Protein AF-A0A6I0EZI5-F1 (afdb_monomer)

Secondary structure (DSSP, 8-state):
--BPPEEEEEEEPPTT--HHHHHHHTT--HHHHHHHTT-STTTS-TT---TT-EEEEEES--SSEEEEEE--TT--HHHHHHHTT--HHHHHHH-TT-S-TT---TT-EEEESEEEEEPPTT--HHHHHHHHT--HHHHHHHHTT-TT--SS---TTPEEEEES---------HHHHHHTTS--STT-EEEEEEGGG-EEEEEEEEEEEETTEEEEEEEEEE--TTTT-STT---EEEEEEEEETTEEEEEE--SSSSS-SBSEEEEEESS-STT-EEEEEEEBTTS-EEEEEEEEEEEEEETTEEEEEEEEEETTSS-EEEEEEETTTEEEEEEEEEEETTEEEEEEEEE-GGGTT-

Sequence (358 aa):
MPIAQGTYFLYTVLPGDTLYSIGLRFGSSVGPLEQLNAIYPPFTDPGLIFPGQLLIVPYGYNPASQTFLFVRPGDSLYRIANQFSTSVENLVSLNPQIDNPALIYPNELVKLPAQIYIVSPSDSLFNIGRQLGVSIDALIRANRGRPGFSADVLYPGYGLIIPRFEPVIEPQSPLDQLADLLPNQVGFTWYYSGFAEYGHVMTLQAIEREENQYIYRVTGEVDDPSGGEVVGRDFSLSLQYVINGESLLQIKREEAMLDSPFDRLELIRLPLQQGNRWRQEVTDRLGQTFILDSIIEDVREDRGARVYTVRYNQIGSDYYELREIKEGIGVLSFEKLLTLGDQQFPVGYFLYEDMSGL

Radius of gyration: 29.97 Å; Cα contacts (8 Å, |Δi|>4): 775; chains: 1; bounding box: 66×40×87 Å

pLDDT: mean 90.09, std 9.49, range [40.56, 98.81]

Organism: NCBI:txid553427

Nearest PDB structures (foldseek):
  9hac-assembly2_C  TM=4.090E-01  e=1.305E-01  synthetic construct
  7y4p-assembly1_A  TM=2.853E-01  e=5.697E-01  Homo sapiens
  2x9k-assembly1_A  TM=2.045E-01  e=8.265E+00  Escherichia coli K-12
  6bpn-assembly1_A  TM=1.266E-01  e=1.607E+00  Escherichia coli K-12

Solvent-accessible surface area (backbone atoms only — not comparable to full-atom values): 19483 Å² total; per-residue (Å²): 120,56,60,50,65,11,36,34,38,40,40,61,38,50,89,89,66,45,52,62,60,51,16,61,73,56,66,32,54,50,66,67,33,29,43,30,30,37,31,32,78,96,64,34,58,70,68,64,81,55,64,68,30,44,37,56,42,55,32,67,91,32,94,58,62,42,28,32,34,51,38,47,88,89,60,46,50,64,59,51,16,60,35,42,39,40,48,51,67,59,42,43,71,64,29,79,87,54,86,46,79,90,66,80,53,67,71,38,77,44,48,47,60,32,42,43,32,41,36,49,92,88,50,44,50,64,61,51,18,66,74,70,73,38,58,55,66,45,41,48,48,43,41,61,61,31,58,66,65,50,84,91,53,67,54,62,54,27,48,40,49,38,55,48,53,64,65,76,76,58,74,62,51,57,49,52,58,55,47,46,31,33,60,92,50,73,66,46,42,50,34,35,42,38,56,94,79,38,34,37,40,38,33,33,72,42,79,46,79,55,100,70,35,41,40,35,40,33,41,35,39,41,61,66,87,61,78,73,72,66,80,89,71,74,38,62,37,44,39,33,41,40,29,47,62,52,35,37,29,42,38,48,77,55,86,64,68,90,64,75,72,40,46,53,43,80,69,50,49,68,65,93,45,64,71,38,70,52,76,47,81,36,45,37,89,87,70,51,75,48,45,31,53,30,33,28,74,40,68,46,79,56,98,92,30,50,35,38,34,32,38,34,34,37,71,96,55,92,46,39,37,39,34,34,36,26,47,50,63,22,75,42,32,41,36,33,59,43,77,60,89,97,46,73,49,80,44,37,36,34,54,40,50,80,78,38,79,102

Mean predicted aligned error: 13.98 Å

Structure (mmCIF, N/CA/C/O backbone):
data_AF-A0A6I0EZI5-F1
#
_entry.id   AF-A0A6I0EZI5-F1
#
loop_
_atom_site.group_PDB
_atom_site.id
_atom_site.type_symbol
_atom_site.label_atom_id
_atom_site.label_alt_id
_atom_site.label_comp_id
_atom_site.label_asym_id
_atom_site.label_entity_id
_atom_site.label_seq_id
_atom_site.pdbx_PDB_ins_code
_atom_site.Cartn_x
_atom_site.Cartn_y
_atom_site.Cartn_z
_atom_site.occupancy
_atom_site.B_iso_or_equiv
_atom_site.auth_seq_id
_atom_site.auth_comp_id
_atom_site.auth_asym_id
_atom_site.auth_atom_id
_atom_site.pdbx_PDB_model_num
ATOM 1 N N . MET A 1 1 ? -8.350 19.108 26.779 1.00 52.94 1 MET A N 1
ATOM 2 C CA . MET A 1 1 ? -8.327 18.463 25.446 1.00 52.94 1 MET A CA 1
ATOM 3 C C . MET A 1 1 ? -9.482 17.474 25.397 1.00 52.94 1 MET A C 1
ATOM 5 O O . MET A 1 1 ? -9.777 16.924 26.449 1.00 52.94 1 MET A O 1
ATOM 9 N N . PRO A 1 2 ? -10.125 17.247 24.242 1.00 81.81 2 PRO A N 1
ATOM 10 C CA . PRO A 1 2 ? -11.237 16.293 24.111 1.00 81.81 2 PRO A CA 1
ATOM 11 C C . PRO A 1 2 ? -10.820 14.827 24.323 1.00 81.81 2 PRO A C 1
ATOM 13 O O . PRO A 1 2 ? -11.667 13.959 24.469 1.00 81.81 2 PRO A O 1
ATOM 16 N N . ILE A 1 3 ? -9.519 14.533 24.389 1.00 86.62 3 ILE A N 1
ATOM 17 C CA . ILE A 1 3 ? -9.018 13.224 24.813 1.00 86.62 3 ILE A CA 1
ATOM 18 C C . ILE A 1 3 ? -9.285 13.014 26.303 1.00 86.62 3 ILE A C 1
ATOM 20 O O . ILE A 1 3 ? -8.792 13.767 27.148 1.00 86.62 3 ILE A O 1
ATOM 24 N N . ALA A 1 4 ? -10.018 11.952 26.610 1.00 86.88 4 ALA A N 1
ATOM 25 C CA . ALA A 1 4 ? -10.359 11.570 27.962 1.00 86.88 4 ALA A CA 1
ATOM 26 C C . ALA A 1 4 ? -9.168 10.882 28.654 1.00 86.88 4 ALA A C 1
ATOM 28 O O . ALA A 1 4 ? -8.562 9.933 28.141 1.00 86.88 4 ALA A O 1
ATOM 29 N N . GLN A 1 5 ? -8.823 11.374 29.842 1.00 88.88 5 GLN A N 1
ATOM 30 C CA . GLN A 1 5 ? -7.854 10.735 30.733 1.00 88.88 5 GLN A CA 1
ATOM 31 C C . GLN A 1 5 ? -8.552 9.630 31.527 1.00 88.88 5 GLN A C 1
ATOM 33 O O . GLN A 1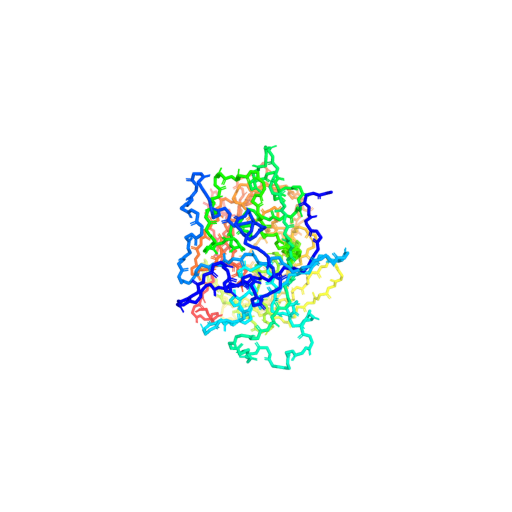 5 ? -9.750 9.728 31.789 1.00 88.88 5 GLN A O 1
ATOM 38 N N . GLY A 1 6 ? -7.834 8.567 31.876 1.00 90.44 6 GLY A N 1
ATOM 39 C CA . GLY A 1 6 ? -8.409 7.412 32.558 1.00 90.44 6 GLY A CA 1
ATOM 40 C C . GLY A 1 6 ? -8.034 6.084 31.917 1.00 90.44 6 GLY A C 1
ATOM 41 O O . GLY A 1 6 ? -7.452 6.023 30.831 1.00 90.44 6 GLY A O 1
ATOM 42 N N . THR A 1 7 ? -8.402 5.011 32.606 1.00 92.88 7 THR A N 1
ATOM 43 C CA . THR A 1 7 ? -8.345 3.663 32.052 1.00 92.88 7 THR A CA 1
ATOM 44 C C . THR A 1 7 ? -9.703 3.327 31.446 1.00 92.88 7 THR A C 1
ATOM 46 O O . THR A 1 7 ? -10.735 3.525 32.080 1.00 92.88 7 THR A O 1
ATOM 49 N N . TYR A 1 8 ? -9.709 2.805 30.227 1.00 95.31 8 TYR A N 1
ATOM 50 C CA . TYR A 1 8 ? -10.914 2.429 29.501 1.00 95.31 8 TYR A CA 1
ATOM 51 C C . TYR A 1 8 ? -10.830 0.963 29.097 1.00 95.31 8 TYR A C 1
ATOM 53 O O . TYR A 1 8 ? -9.826 0.516 28.541 1.00 95.31 8 TYR A O 1
ATOM 61 N N . PHE A 1 9 ? -11.898 0.220 29.354 1.00 96.00 9 PHE A N 1
ATOM 62 C CA . PHE A 1 9 ? -12.042 -1.157 28.910 1.00 96.00 9 PHE A CA 1
ATOM 63 C C . PHE A 1 9 ? -13.017 -1.217 27.742 1.00 96.00 9 PHE A C 1
ATOM 65 O O . PHE A 1 9 ? -14.140 -0.734 27.834 1.00 96.00 9 PHE A O 1
ATOM 72 N N . LEU A 1 10 ? -12.594 -1.827 26.644 1.00 96.81 10 LEU A N 1
ATOM 73 C CA . LEU A 1 10 ? -13.452 -2.206 25.541 1.00 96.81 10 LEU A CA 1
ATOM 74 C C . LEU A 1 10 ? -13.995 -3.600 25.845 1.00 96.81 10 LEU A C 1
ATOM 76 O O . LEU A 1 10 ? -13.262 -4.592 25.829 1.00 96.81 10 LEU A O 1
ATOM 80 N N . TYR A 1 11 ? -15.278 -3.658 26.183 1.00 95.88 11 TYR A N 1
ATOM 81 C CA . TYR A 1 11 ? -15.952 -4.870 26.628 1.00 95.88 11 TYR A CA 1
ATOM 82 C C . TYR A 1 11 ? -17.070 -5.231 25.659 1.00 95.88 11 TYR A C 1
ATOM 84 O O . TYR A 1 11 ? -17.881 -4.380 25.301 1.00 95.88 11 TYR A O 1
ATOM 92 N N . THR A 1 12 ? -17.121 -6.490 25.229 1.00 95.06 12 THR A N 1
ATOM 93 C CA . THR A 1 12 ? -18.251 -6.979 24.436 1.00 95.06 12 THR A CA 1
ATOM 94 C C . THR A 1 12 ? -19.305 -7.586 25.342 1.00 95.06 12 THR A C 1
ATOM 96 O O . THR A 1 12 ? -19.005 -8.495 26.111 1.00 95.06 12 THR A O 1
ATOM 99 N N . VAL A 1 13 ? -20.534 -7.092 25.214 1.00 95.94 13 VAL A N 1
ATOM 100 C CA . VAL A 1 13 ? -21.691 -7.514 26.008 1.00 95.94 13 VAL A CA 1
ATOM 101 C C . VAL A 1 13 ? -21.941 -9.012 25.836 1.00 95.94 13 VAL A C 1
ATOM 103 O O . VAL A 1 13 ? -22.035 -9.512 24.711 1.00 95.94 13 VAL A O 1
ATOM 106 N N . LEU A 1 14 ? -22.076 -9.721 26.953 1.00 94.75 14 LEU A N 1
ATOM 107 C CA . LEU A 1 14 ? -22.406 -11.141 27.014 1.00 94.75 14 LEU A CA 1
ATOM 108 C C . LEU A 1 14 ? -23.904 -11.352 27.302 1.00 94.75 14 LEU A C 1
ATOM 110 O O . LEU A 1 14 ? -24.580 -10.457 27.816 1.00 94.75 14 LEU A O 1
ATOM 114 N N . PRO A 1 15 ? -24.458 -12.541 27.000 1.00 96.00 15 PRO A N 1
ATOM 115 C CA . PRO A 1 15 ? -25.817 -12.886 27.405 1.00 96.00 15 PRO A CA 1
ATOM 116 C C . PRO A 1 15 ? -26.018 -12.748 28.920 1.00 96.00 15 PRO A C 1
ATOM 118 O O . PRO A 1 15 ? -25.273 -13.329 29.706 1.00 96.00 15 PRO A O 1
ATOM 121 N N . GLY A 1 16 ? -27.049 -11.997 29.318 1.00 95.06 16 GLY A N 1
ATOM 122 C CA . GLY A 1 16 ? -27.383 -11.743 30.724 1.00 95.06 16 GLY A CA 1
ATOM 123 C C . GLY A 1 16 ? -26.690 -10.527 31.344 1.00 95.06 16 GLY A C 1
ATOM 124 O O . GLY A 1 16 ? -26.988 -10.193 32.491 1.00 95.06 16 GLY A O 1
ATOM 125 N N . ASP A 1 17 ? -25.810 -9.842 30.610 1.00 97.25 17 ASP A N 1
ATOM 126 C CA . ASP A 1 17 ? -25.234 -8.587 31.080 1.00 97.25 17 ASP A CA 1
ATOM 127 C C . ASP A 1 17 ? -26.283 -7.472 31.187 1.00 97.25 17 ASP A C 1
ATOM 129 O O . ASP A 1 17 ? -27.232 -7.375 30.410 1.00 97.25 17 ASP A O 1
ATOM 133 N N . THR A 1 18 ? -26.052 -6.579 32.146 1.00 96.69 18 THR A N 1
ATOM 134 C CA . THR A 1 18 ? -26.754 -5.305 32.313 1.00 96.69 18 THR A CA 1
ATOM 135 C C . THR A 1 18 ? -25.715 -4.205 32.500 1.00 96.69 18 THR A C 1
ATOM 137 O O . THR A 1 18 ? -24.589 -4.479 32.924 1.00 96.69 18 THR A O 1
ATOM 140 N N . LEU A 1 19 ? -26.076 -2.940 32.270 1.00 95.69 19 LEU A N 1
ATOM 141 C CA . LEU A 1 19 ? -25.149 -1.838 32.558 1.00 95.69 19 LEU A CA 1
ATOM 142 C C . LEU A 1 19 ? -24.704 -1.811 34.022 1.00 95.69 19 LEU A C 1
ATOM 144 O O . LEU A 1 19 ? -23.556 -1.483 34.311 1.00 95.69 19 LEU A O 1
ATOM 148 N N . TYR A 1 20 ? -25.594 -2.197 34.940 1.00 95.75 20 TYR A N 1
ATOM 149 C CA . TYR A 1 20 ? -25.279 -2.287 36.361 1.00 95.75 20 TYR A CA 1
ATOM 150 C C . TYR A 1 20 ? -24.255 -3.390 36.654 1.00 95.75 20 TYR A C 1
ATOM 152 O O . TYR A 1 20 ? -23.261 -3.126 37.328 1.00 95.75 20 TYR A O 1
ATOM 160 N N . SER A 1 21 ? -24.454 -4.607 36.131 1.00 96.56 21 SER A N 1
ATOM 161 C CA . SER A 1 21 ? -23.523 -5.721 36.361 1.00 96.56 21 SER A CA 1
ATOM 162 C C . SER A 1 21 ? -22.159 -5.472 35.717 1.00 96.56 21 SER A C 1
ATOM 164 O O . SER A 1 21 ? -21.136 -5.758 36.337 1.00 96.56 21 SER A O 1
ATOM 166 N N . ILE A 1 22 ? -22.131 -4.878 34.519 1.00 95.56 22 ILE A N 1
ATOM 167 C CA . ILE A 1 22 ? -20.899 -4.449 33.846 1.00 95.56 22 ILE A CA 1
ATOM 168 C C . ILE A 1 22 ? -20.206 -3.364 34.676 1.00 95.56 22 ILE A C 1
ATOM 170 O O . ILE A 1 22 ? -19.030 -3.499 35.008 1.00 95.56 22 ILE A O 1
ATOM 174 N N . GLY A 1 23 ? -20.932 -2.312 35.062 1.00 94.19 23 GLY A N 1
ATOM 175 C CA . GLY A 1 23 ? -20.389 -1.220 35.865 1.00 94.19 23 GLY A CA 1
ATOM 176 C C . GLY A 1 23 ? -19.768 -1.728 37.164 1.00 94.19 23 GLY A C 1
ATOM 177 O O . GLY A 1 23 ? -18.600 -1.460 37.432 1.00 94.19 23 GLY A O 1
ATOM 178 N N . LEU A 1 24 ? -20.497 -2.559 37.911 1.00 93.44 24 LEU A N 1
ATOM 179 C CA . LEU A 1 24 ? -20.009 -3.172 39.144 1.00 93.44 24 LEU A CA 1
ATOM 180 C C . LEU A 1 24 ? -18.745 -4.012 38.916 1.00 93.44 24 LEU A C 1
ATOM 182 O O . LEU A 1 24 ? -17.779 -3.875 39.665 1.00 93.44 24 LEU A O 1
ATOM 186 N N . ARG A 1 25 ? -18.729 -4.847 37.868 1.00 91.62 25 ARG A N 1
ATOM 187 C CA . ARG A 1 25 ? -17.590 -5.712 37.521 1.00 91.62 25 ARG A CA 1
ATOM 188 C C . ARG A 1 25 ? -16.315 -4.916 37.254 1.00 91.62 25 ARG A C 1
ATOM 190 O O . ARG A 1 25 ? -15.235 -5.358 37.635 1.00 91.62 25 ARG A O 1
ATOM 197 N N . PHE A 1 26 ? -16.441 -3.768 36.598 1.00 90.00 26 PHE A N 1
ATOM 198 C CA . PHE A 1 26 ? -15.306 -2.943 36.191 1.00 90.00 26 PHE A CA 1
ATOM 199 C C . PHE A 1 26 ? -15.039 -1.763 37.123 1.00 90.00 26 PHE A C 1
ATOM 201 O O . PHE A 1 26 ? -14.209 -0.933 36.781 1.00 90.00 26 PHE A O 1
ATOM 208 N N . GLY A 1 27 ? -15.724 -1.646 38.267 1.00 89.25 27 GLY A N 1
ATOM 209 C CA . GLY A 1 27 ? -15.573 -0.493 39.165 1.00 89.25 27 GLY A CA 1
ATOM 210 C C . GLY A 1 27 ? -16.004 0.838 38.531 1.00 89.25 27 GLY A C 1
ATOM 211 O O . GLY A 1 27 ? -15.449 1.889 38.848 1.00 89.25 27 GLY A O 1
ATOM 212 N N . SER A 1 28 ? -16.961 0.782 37.607 1.00 92.19 28 SER A N 1
ATOM 213 C CA . SER A 1 28 ? -17.563 1.917 36.909 1.00 92.19 28 SER A CA 1
ATOM 214 C C . SER A 1 28 ? -18.973 2.211 37.432 1.00 92.19 28 SER A C 1
ATOM 216 O O . SER A 1 28 ? -19.516 1.487 38.267 1.00 92.19 28 SER A O 1
ATOM 218 N N . SER A 1 29 ? -19.598 3.269 36.922 1.00 91.25 29 SER A N 1
ATOM 219 C CA . SER A 1 29 ? -20.998 3.600 37.195 1.00 91.25 29 SER A CA 1
ATOM 220 C C . SER A 1 29 ? -21.806 3.683 35.901 1.00 91.25 29 SER A C 1
ATOM 222 O O . SER A 1 29 ? -21.259 3.881 34.817 1.00 91.25 29 SER A O 1
ATOM 224 N N . VAL A 1 30 ? -23.126 3.506 36.016 1.00 93.56 30 VAL A N 1
ATOM 225 C CA . VAL A 1 30 ? -24.031 3.430 34.857 1.00 93.56 30 VAL A CA 1
ATOM 226 C C . VAL A 1 30 ? -24.006 4.722 34.035 1.00 93.56 30 VAL A C 1
ATOM 228 O O . VAL A 1 30 ? -23.873 4.648 32.823 1.00 93.56 30 VAL A O 1
ATOM 231 N N . GLY A 1 31 ? -24.031 5.897 34.673 1.00 92.44 31 GLY A N 1
ATOM 232 C CA . GLY A 1 31 ? -24.117 7.186 33.968 1.00 92.44 31 GLY A CA 1
ATOM 233 C C . GLY A 1 31 ? -22.985 7.446 32.957 1.00 92.44 31 GLY A C 1
ATOM 234 O O . GLY A 1 31 ? -23.267 7.675 31.784 1.00 92.44 31 GLY A O 1
ATOM 235 N N . PRO A 1 32 ? -21.697 7.387 33.351 1.00 90.44 32 PRO A N 1
ATOM 236 C CA . PRO A 1 32 ? -20.578 7.512 32.415 1.00 90.44 32 PRO A CA 1
ATOM 237 C C . PRO A 1 32 ? -20.584 6.449 31.313 1.00 90.44 32 PRO A C 1
ATOM 239 O O . PRO A 1 32 ? -20.207 6.737 30.178 1.00 90.44 32 PRO A O 1
ATOM 242 N N . LEU A 1 33 ? -21.017 5.229 31.634 1.00 93.56 33 LEU A N 1
ATOM 243 C CA . LEU A 1 33 ? -21.102 4.134 30.676 1.00 93.56 33 LEU A CA 1
ATOM 244 C C . LEU A 1 33 ? -22.205 4.395 29.635 1.00 93.56 33 LEU A C 1
ATOM 246 O O . LEU A 1 33 ? -21.947 4.254 28.441 1.00 93.56 33 LEU A O 1
ATOM 250 N N . GLU A 1 34 ? -23.386 4.854 30.053 1.00 94.00 34 GLU A N 1
ATOM 251 C CA . GLU A 1 34 ? -24.461 5.285 29.148 1.00 94.00 34 GLU A CA 1
ATOM 252 C C . GLU A 1 34 ? -24.009 6.443 28.258 1.00 94.00 34 GLU A C 1
ATOM 254 O O . GLU A 1 34 ? -24.172 6.383 27.039 1.00 94.00 34 GLU A O 1
ATOM 259 N N . GLN A 1 35 ? -23.380 7.463 28.848 1.00 92.12 35 GLN A N 1
ATOM 260 C CA . GLN A 1 35 ? -22.941 8.658 28.133 1.00 92.12 35 GLN A CA 1
ATOM 261 C C . GLN A 1 35 ? -21.910 8.339 27.040 1.00 92.12 35 GLN A C 1
ATOM 263 O O . GLN A 1 35 ? -22.075 8.761 25.895 1.00 92.12 35 GLN A O 1
ATOM 268 N N . LEU A 1 36 ? -20.861 7.573 27.366 1.00 94.44 36 LEU A N 1
ATOM 269 C CA . LEU A 1 36 ? -19.781 7.257 26.420 1.00 94.44 36 LEU A CA 1
ATOM 270 C C . LEU A 1 36 ? -20.220 6.336 25.277 1.00 94.44 36 LEU A C 1
ATOM 272 O O . LEU A 1 36 ? -19.537 6.276 24.253 1.00 94.44 36 LEU A O 1
ATOM 276 N N . ASN A 1 37 ? -21.332 5.622 25.449 1.00 95.44 37 ASN A N 1
ATOM 277 C CA . ASN A 1 37 ? -21.843 4.647 24.488 1.00 95.44 37 ASN A CA 1
ATOM 278 C C . ASN A 1 37 ? -23.206 5.032 23.900 1.00 95.44 37 ASN A C 1
ATOM 280 O O . ASN A 1 37 ? -23.817 4.206 23.233 1.00 95.44 37 ASN A O 1
ATOM 284 N N . ALA A 1 38 ? -23.681 6.262 24.134 1.00 93.56 38 ALA A N 1
ATOM 285 C CA . ALA A 1 38 ? -24.973 6.744 23.644 1.00 93.56 38 ALA A CA 1
ATOM 286 C C . ALA A 1 38 ? -26.155 5.809 23.985 1.00 93.56 38 ALA A C 1
ATOM 288 O O . ALA A 1 38 ? -27.050 5.613 23.167 1.00 93.56 38 ALA A O 1
ATOM 289 N N . ILE A 1 39 ? -26.170 5.230 25.192 1.00 94.25 39 ILE A N 1
ATOM 290 C CA . ILE A 1 39 ? -27.228 4.300 25.632 1.00 94.25 39 ILE A CA 1
ATOM 291 C C . ILE A 1 39 ? -28.354 5.078 26.323 1.00 94.25 39 ILE A C 1
ATOM 293 O O . ILE A 1 39 ? -28.624 4.913 27.512 1.00 94.25 39 ILE A O 1
ATOM 297 N N . TYR A 1 40 ? -28.938 6.024 25.594 1.00 90.31 40 TYR A N 1
ATOM 298 C CA . TYR A 1 40 ? -30.007 6.897 26.071 1.00 90.31 40 TYR A CA 1
ATOM 299 C C . TYR A 1 40 ? -30.767 7.531 24.889 1.00 90.31 40 TYR A C 1
ATOM 301 O O . TYR A 1 40 ? -30.245 7.580 23.768 1.00 90.31 40 TYR A O 1
ATOM 309 N N . PRO A 1 41 ? -31.989 8.057 25.107 1.00 87.69 41 PRO A N 1
ATOM 310 C CA . PRO A 1 41 ? -32.756 8.715 24.057 1.00 87.69 41 PRO A CA 1
ATOM 311 C C . PRO A 1 41 ? -32.047 9.964 23.508 1.00 87.69 41 PRO A C 1
ATOM 313 O O . PRO A 1 41 ? -31.507 10.750 24.285 1.00 87.69 41 PRO A O 1
ATOM 316 N N . PRO A 1 42 ? -32.095 10.222 22.191 1.00 88.25 42 PRO A N 1
ATOM 317 C CA . PRO A 1 42 ? -32.922 9.544 21.191 1.00 88.25 42 PRO A CA 1
ATOM 318 C C . PRO A 1 42 ? -32.236 8.350 20.495 1.00 88.25 42 PRO A C 1
ATOM 320 O O . PRO A 1 42 ? -32.748 7.882 19.483 1.00 88.25 42 PRO A O 1
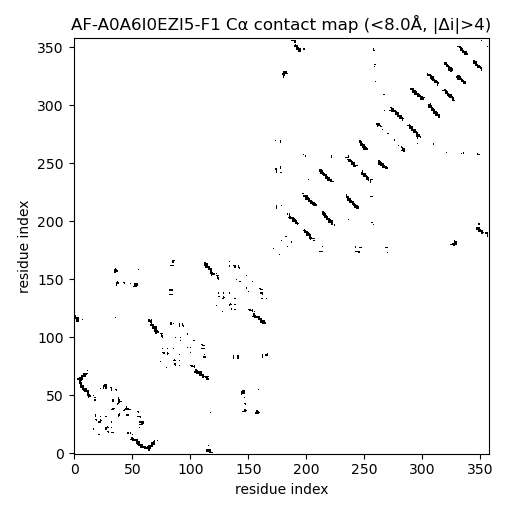ATOM 323 N N . PHE A 1 43 ? -31.080 7.883 20.972 1.00 85.25 43 PHE A N 1
ATOM 324 C CA . PHE A 1 43 ? -30.256 6.897 20.257 1.00 85.25 43 PHE A CA 1
ATOM 325 C C . PHE A 1 43 ? -30.684 5.459 20.539 1.00 85.25 43 PHE A C 1
ATOM 327 O O . PHE A 1 43 ? -30.820 4.655 19.618 1.00 85.25 43 PHE A O 1
ATOM 334 N N . THR A 1 44 ? -30.914 5.147 21.813 1.00 85.62 44 THR A N 1
ATOM 335 C CA . THR A 1 44 ? -31.450 3.865 22.278 1.00 85.62 44 THR A CA 1
ATOM 336 C C . THR A 1 44 ? -32.388 4.090 23.457 1.00 85.62 44 THR A C 1
ATOM 338 O O . THR A 1 44 ? -32.457 5.186 24.019 1.00 85.62 44 THR A O 1
ATOM 341 N N . ASP A 1 45 ? -33.062 3.028 23.892 1.00 87.44 45 ASP A N 1
ATOM 342 C CA . ASP A 1 45 ? -33.720 3.045 25.194 1.00 87.44 45 ASP A CA 1
ATOM 343 C C . ASP A 1 45 ? -32.667 3.088 26.323 1.00 87.44 45 ASP A C 1
ATOM 345 O O . ASP A 1 45 ? -31.591 2.487 26.174 1.00 87.44 45 ASP A O 1
ATOM 349 N N . PRO A 1 46 ? -32.940 3.787 27.444 1.00 86.12 46 PRO A N 1
ATOM 350 C CA . PRO A 1 46 ? -32.041 3.819 28.597 1.00 86.12 46 PRO A CA 1
ATOM 351 C C . PRO A 1 46 ? -31.687 2.410 29.077 1.00 86.12 46 PRO A C 1
ATOM 353 O O . PRO A 1 46 ? -32.567 1.565 29.252 1.00 86.12 46 PRO A O 1
ATOM 356 N N . GLY A 1 47 ? -30.399 2.150 29.296 1.00 85.88 47 GLY A N 1
ATOM 357 C CA . GLY A 1 47 ? -29.912 0.852 29.766 1.00 85.88 47 GLY A CA 1
ATOM 358 C C . GLY A 1 47 ? -29.983 -0.314 28.771 1.00 85.88 47 GLY A C 1
ATOM 359 O O . GLY A 1 47 ? -29.531 -1.409 29.115 1.00 85.88 47 GLY A O 1
ATOM 360 N N . LEU A 1 48 ? -30.527 -0.121 27.563 1.00 92.56 48 LEU A N 1
ATOM 361 C CA . LEU A 1 48 ? -30.718 -1.202 26.597 1.00 92.56 48 LEU A CA 1
ATOM 362 C C . LEU A 1 48 ? -29.402 -1.583 25.912 1.00 92.56 48 LEU A C 1
ATOM 364 O O . LEU A 1 48 ? -28.826 -0.806 25.152 1.00 92.56 48 LEU A O 1
ATOM 368 N N . ILE A 1 49 ? -28.969 -2.821 26.141 1.00 96.12 49 ILE A N 1
ATOM 369 C CA . ILE A 1 49 ? -27.800 -3.424 25.500 1.00 96.12 49 ILE A CA 1
ATOM 370 C C . ILE A 1 49 ? -28.143 -4.790 24.918 1.00 96.12 49 ILE A C 1
ATOM 372 O O . ILE A 1 49 ? -29.033 -5.488 25.403 1.00 96.12 49 ILE A O 1
ATOM 376 N N . PHE A 1 50 ? -27.392 -5.191 23.899 1.00 95.69 50 PHE A N 1
ATOM 377 C CA . PHE A 1 50 ? -27.540 -6.473 23.225 1.00 95.69 50 PHE A CA 1
ATOM 378 C C . PHE A 1 50 ? -26.219 -7.246 23.243 1.00 95.69 50 PHE A C 1
ATOM 380 O O . PHE A 1 50 ? -25.158 -6.636 23.067 1.00 95.69 50 PHE A O 1
ATOM 387 N N . PRO A 1 51 ? -26.255 -8.583 23.398 1.00 96.00 51 PRO A N 1
ATOM 388 C CA . PRO A 1 51 ? -25.062 -9.409 23.274 1.00 96.00 51 PRO A CA 1
ATOM 389 C C . PRO A 1 51 ? -24.307 -9.138 21.967 1.00 96.00 51 PRO A C 1
ATOM 391 O O . PRO A 1 51 ? -24.912 -9.016 20.903 1.00 96.00 51 PRO A O 1
ATOM 394 N N . GLY A 1 52 ? -22.981 -9.048 22.051 1.00 92.88 52 GLY A N 1
ATOM 395 C CA . GLY A 1 52 ? -22.105 -8.755 20.914 1.00 92.88 52 GLY A CA 1
ATOM 396 C C . GLY A 1 52 ? -21.792 -7.270 20.696 1.00 92.88 52 GLY A C 1
ATOM 397 O O . GLY A 1 52 ? -20.855 -6.966 19.957 1.00 92.88 52 GLY A O 1
ATOM 398 N N . GLN A 1 53 ? -22.500 -6.347 21.354 1.00 95.62 53 GLN A N 1
ATOM 399 C CA . GLN A 1 53 ? -22.164 -4.921 21.297 1.00 95.62 53 GLN A CA 1
ATOM 400 C C . GLN A 1 53 ? -20.840 -4.628 22.000 1.00 95.62 53 GLN A C 1
ATOM 402 O O . GLN A 1 53 ? -20.593 -5.133 23.093 1.00 95.62 53 GLN A O 1
ATOM 407 N N . LEU A 1 54 ? -20.015 -3.770 21.400 1.00 96.38 54 LEU A N 1
ATOM 408 C CA . LEU A 1 54 ? -18.781 -3.281 22.010 1.00 96.38 54 LEU A CA 1
ATOM 409 C C . LEU A 1 54 ? -19.058 -1.999 22.808 1.00 96.38 54 LEU A C 1
ATOM 411 O O . LEU A 1 54 ? -19.554 -1.017 22.259 1.00 96.38 54 LEU A O 1
ATOM 415 N N . LEU A 1 55 ? -18.709 -1.991 24.091 1.00 97.25 55 LEU A N 1
ATOM 416 C CA . LEU A 1 55 ? -18.879 -0.852 24.991 1.00 97.25 55 LEU A CA 1
ATOM 417 C C . LEU A 1 55 ? -17.527 -0.323 25.468 1.00 97.25 55 LEU A C 1
ATOM 419 O O . LEU A 1 55 ? -16.619 -1.098 25.758 1.00 97.25 55 LEU A O 1
ATOM 423 N N . ILE A 1 56 ? -17.425 0.997 25.609 1.00 97.00 56 ILE A N 1
ATOM 424 C CA . ILE A 1 56 ? -16.377 1.660 26.386 1.00 97.00 56 ILE A CA 1
ATOM 425 C C . ILE A 1 56 ? -16.820 1.690 27.848 1.00 97.00 56 ILE A C 1
ATOM 427 O O . ILE A 1 56 ? -17.811 2.335 28.185 1.00 97.00 56 ILE A O 1
ATOM 431 N N . VAL A 1 57 ? -16.063 1.050 28.727 1.00 96.19 57 VAL A N 1
ATOM 432 C CA . VAL A 1 57 ? -16.304 1.048 30.169 1.00 96.19 57 VAL A CA 1
ATOM 433 C C . VAL A 1 57 ? -15.184 1.834 30.857 1.00 96.19 57 VAL A C 1
ATOM 435 O O . VAL A 1 57 ? -14.039 1.376 30.860 1.00 96.19 57 VAL A O 1
ATOM 438 N N . PRO A 1 58 ? -15.462 3.027 31.414 1.00 93.31 58 PRO A N 1
ATOM 439 C CA . PRO A 1 58 ? -14.442 3.829 32.080 1.00 93.31 58 PRO A CA 1
ATOM 440 C C . PRO A 1 58 ? -14.141 3.271 33.474 1.00 93.31 58 PRO A C 1
ATOM 442 O O . PRO A 1 58 ? -15.061 2.948 34.224 1.00 93.31 58 PRO A O 1
ATOM 445 N N . TYR A 1 59 ? -12.869 3.210 33.852 1.00 88.00 59 TYR A N 1
ATOM 446 C CA . TYR A 1 59 ? -12.422 2.813 35.184 1.00 88.00 59 TYR A CA 1
ATOM 447 C C . TYR A 1 59 ? -11.551 3.887 35.819 1.00 88.00 59 TYR A C 1
ATOM 449 O O . TYR A 1 59 ? -10.422 4.124 35.379 1.00 88.00 59 TYR A O 1
ATOM 457 N N . GLY A 1 60 ? -12.071 4.463 36.907 1.00 75.56 60 GLY A N 1
ATOM 458 C CA . GLY A 1 60 ? -11.349 5.377 37.786 1.00 75.56 60 GLY A CA 1
ATOM 459 C C . GLY A 1 60 ? -10.742 6.600 37.090 1.00 75.56 60 GLY A C 1
ATOM 460 O O . GLY A 1 60 ? -10.797 6.780 35.875 1.00 75.56 60 GLY A O 1
ATOM 461 N N . TYR A 1 61 ? -10.137 7.475 37.887 1.00 70.75 61 TYR A N 1
ATOM 462 C CA . TYR A 1 61 ? -9.269 8.517 37.352 1.00 70.75 61 TYR A CA 1
ATOM 463 C C . TYR A 1 61 ? -7.837 7.982 37.273 1.00 70.75 61 TYR A C 1
ATOM 465 O O . TYR A 1 61 ? -7.276 7.543 38.277 1.00 70.75 61 TYR A O 1
ATOM 473 N N . ASN A 1 62 ? -7.243 8.046 36.084 1.00 71.62 62 ASN A N 1
ATOM 474 C CA . ASN A 1 62 ? -5.829 7.784 35.842 1.00 71.62 62 ASN A CA 1
ATOM 475 C C . ASN A 1 62 ? -5.267 8.981 35.059 1.00 71.62 62 ASN A C 1
ATOM 477 O O . ASN A 1 62 ? -5.857 9.345 34.039 1.00 71.62 62 ASN A O 1
ATOM 481 N N . PRO A 1 63 ? -4.160 9.610 35.498 1.00 71.06 63 PRO A N 1
ATOM 482 C CA . PRO A 1 63 ? -3.556 10.715 34.752 1.00 71.06 63 PRO A CA 1
ATOM 483 C C . PRO A 1 63 ? -3.073 10.295 33.351 1.00 71.06 63 PRO A C 1
ATOM 485 O O . PRO A 1 63 ? -2.991 11.134 32.454 1.00 71.06 63 PRO A O 1
ATOM 488 N N . ALA A 1 64 ? -2.780 9.007 33.140 1.00 79.62 64 ALA A N 1
ATOM 489 C CA . ALA A 1 64 ? -2.494 8.439 31.828 1.00 79.62 64 ALA A CA 1
ATOM 490 C C . ALA A 1 64 ? -3.778 7.893 31.174 1.00 79.62 64 ALA A C 1
ATOM 492 O O . ALA A 1 64 ? -4.583 7.230 31.825 1.00 79.62 64 ALA A O 1
ATOM 493 N N . SER A 1 65 ? -3.949 8.131 29.868 1.00 85.25 65 SER A N 1
ATOM 494 C CA . SER A 1 65 ? -4.998 7.477 29.074 1.00 85.25 65 SER A CA 1
ATOM 495 C C . SER A 1 65 ? -4.520 6.082 28.664 1.00 85.25 65 SER A C 1
ATOM 497 O O . SER A 1 65 ? -3.484 5.951 28.007 1.00 85.25 65 SER A O 1
ATOM 499 N N . GLN A 1 66 ? -5.244 5.045 29.081 1.00 92.44 66 GLN A N 1
ATOM 500 C CA . GLN A 1 66 ? -4.957 3.649 28.748 1.00 92.44 66 GLN A CA 1
ATOM 501 C C . GLN A 1 66 ? -6.233 2.977 28.257 1.00 92.44 66 GLN A C 1
ATOM 503 O O . GLN A 1 66 ? -7.282 3.132 28.877 1.00 92.44 66 GLN A O 1
ATOM 508 N N . THR A 1 67 ? -6.135 2.198 27.183 1.00 95.38 67 THR A N 1
ATOM 509 C CA . THR A 1 67 ? -7.266 1.445 26.636 1.00 95.38 67 THR A CA 1
ATOM 510 C C . THR A 1 67 ? -6.905 -0.029 26.581 1.00 95.38 67 THR A C 1
ATOM 512 O O . THR A 1 67 ? -5.828 -0.386 26.106 1.00 95.38 67 THR A O 1
ATOM 515 N N . PHE A 1 68 ? -7.802 -0.886 27.054 1.00 96.25 68 PHE A N 1
ATOM 516 C CA . PHE A 1 68 ? -7.636 -2.336 27.033 1.00 96.25 68 PHE A CA 1
ATOM 517 C C . PHE A 1 68 ? -8.849 -3.000 26.389 1.00 96.25 68 PHE A C 1
ATOM 519 O O . PHE A 1 68 ? -9.965 -2.528 26.565 1.00 96.25 68 PHE A O 1
ATOM 526 N N . LEU A 1 69 ? -8.646 -4.103 25.678 1.00 96.75 69 LEU A N 1
ATOM 527 C CA . LEU A 1 69 ? -9.689 -4.944 25.098 1.00 96.75 69 LEU A CA 1
ATOM 528 C C . LEU A 1 69 ? -9.756 -6.280 25.836 1.00 96.75 69 LEU A C 1
ATOM 530 O O . LEU A 1 69 ? -8.719 -6.894 26.079 1.00 96.75 69 LEU A O 1
ATOM 534 N N . PHE A 1 70 ? -10.970 -6.752 26.121 1.00 94.25 70 PHE A N 1
ATOM 535 C CA . PHE A 1 70 ? -11.196 -8.143 26.511 1.00 94.25 70 PHE A CA 1
ATOM 536 C C . PHE A 1 70 ? -11.304 -9.034 25.277 1.00 94.25 70 PHE A C 1
ATOM 538 O O . PHE A 1 70 ? -12.210 -8.857 24.460 1.00 94.25 70 PHE A O 1
ATOM 545 N N . VAL A 1 71 ? -10.402 -10.007 25.170 1.00 93.12 71 VAL A N 1
ATOM 546 C CA . VAL A 1 71 ? -10.400 -11.005 24.096 1.00 93.12 71 VAL A CA 1
ATOM 547 C C . VAL A 1 71 ? -11.667 -11.852 24.168 1.00 93.12 71 VAL A C 1
ATOM 549 O O . VAL A 1 71 ? -12.087 -12.288 25.243 1.00 93.12 71 VAL A O 1
ATOM 552 N N . ARG A 1 72 ? -12.277 -12.123 23.017 1.00 89.44 72 ARG A N 1
ATOM 553 C CA . ARG A 1 72 ? -13.479 -12.954 22.896 1.00 89.44 72 ARG A CA 1
ATOM 554 C C . ARG A 1 72 ? -13.161 -14.280 22.222 1.00 89.44 72 ARG A C 1
ATOM 556 O O . ARG A 1 72 ? -12.157 -14.389 21.515 1.00 89.44 72 ARG A O 1
ATOM 563 N N . PRO A 1 73 ? -14.041 -15.285 22.365 1.00 86.56 73 PRO A N 1
ATOM 564 C CA . PRO A 1 73 ? -13.959 -16.479 21.538 1.00 86.56 73 PRO A CA 1
ATOM 565 C C . PRO A 1 73 ? -13.912 -16.112 20.045 1.00 86.56 73 PRO A C 1
ATOM 567 O O . PRO A 1 73 ? -14.808 -15.437 19.541 1.00 86.56 73 PRO A O 1
ATOM 570 N N . GLY A 1 74 ? -12.858 -16.553 19.352 1.00 82.81 74 GLY A N 1
ATOM 571 C CA . GLY A 1 74 ? -12.648 -16.301 17.922 1.00 82.81 74 GLY A CA 1
ATOM 572 C C . GLY A 1 74 ? -11.879 -15.019 17.573 1.00 82.81 74 GLY A C 1
ATOM 573 O O . GLY A 1 74 ? -11.614 -14.789 16.391 1.00 82.81 74 GLY A O 1
ATOM 574 N N . ASP A 1 75 ? -11.493 -14.201 18.557 1.00 88.12 75 ASP A N 1
ATOM 575 C CA . ASP A 1 75 ? -10.551 -13.108 18.315 1.00 88.12 75 ASP A CA 1
ATOM 576 C C . ASP A 1 75 ? -9.130 -13.663 18.081 1.00 88.12 75 ASP A C 1
ATOM 578 O O . ASP A 1 75 ? -8.752 -14.727 18.568 1.00 88.12 75 ASP A O 1
ATOM 582 N N . SER A 1 76 ? -8.328 -12.915 17.327 1.00 90.31 76 SER A N 1
ATOM 583 C CA . SER A 1 76 ? -6.889 -13.136 17.163 1.00 90.31 76 SER A CA 1
ATOM 584 C C . SER A 1 76 ? -6.179 -11.786 17.165 1.00 90.31 76 SER A C 1
ATOM 586 O O . SER A 1 76 ? -6.801 -10.774 16.824 1.00 90.31 76 SER A O 1
ATOM 588 N N . LEU A 1 77 ? -4.881 -11.743 17.492 1.00 88.00 77 LEU A N 1
ATOM 589 C CA . LEU A 1 77 ? -4.128 -10.482 17.449 1.00 88.00 77 LEU A CA 1
ATOM 590 C C . LEU A 1 77 ? -4.170 -9.833 16.062 1.00 88.00 77 LEU A C 1
ATOM 592 O O . LEU A 1 77 ? -4.263 -8.617 15.982 1.00 88.00 77 LEU A O 1
ATOM 596 N N . TYR A 1 78 ? -4.209 -10.620 14.983 1.00 87.00 78 TYR A N 1
ATOM 597 C CA . TYR A 1 78 ? -4.393 -10.103 13.624 1.00 87.00 78 TYR A CA 1
ATOM 598 C C . TYR A 1 78 ? -5.740 -9.382 13.446 1.00 87.00 78 TYR A C 1
ATOM 600 O O . TYR A 1 78 ? -5.790 -8.265 12.932 1.00 87.00 78 TYR A O 1
ATOM 608 N N . ARG A 1 79 ? -6.850 -9.988 13.897 1.00 85.94 79 ARG A N 1
ATOM 609 C CA . ARG A 1 79 ? -8.185 -9.369 13.786 1.00 85.94 79 ARG A CA 1
ATOM 610 C C . ARG A 1 79 ? -8.289 -8.110 14.644 1.00 85.94 79 ARG A C 1
ATOM 612 O O . ARG A 1 79 ? -8.863 -7.123 14.191 1.00 85.94 79 ARG A O 1
ATOM 619 N N . ILE A 1 80 ? -7.706 -8.137 15.844 1.00 91.56 80 ILE A N 1
ATOM 620 C CA . ILE A 1 80 ? -7.642 -6.985 16.752 1.00 91.56 80 ILE A CA 1
ATOM 621 C C . ILE A 1 80 ? -6.800 -5.870 16.120 1.00 91.56 80 ILE A C 1
ATOM 623 O O . ILE A 1 80 ? -7.263 -4.735 16.030 1.00 91.56 80 ILE A O 1
ATOM 627 N N . ALA A 1 81 ? -5.606 -6.192 15.619 1.00 90.81 81 ALA A N 1
ATOM 628 C CA . ALA A 1 81 ? -4.712 -5.247 14.955 1.00 90.81 81 ALA A CA 1
ATOM 629 C C . ALA A 1 81 ? -5.413 -4.550 13.782 1.00 90.81 81 ALA A C 1
ATOM 631 O O . ALA A 1 81 ? -5.462 -3.323 13.732 1.00 90.81 81 ALA A O 1
ATOM 632 N N . ASN A 1 82 ? -6.074 -5.321 12.915 1.00 87.50 82 ASN A N 1
ATOM 633 C CA . ASN A 1 82 ? -6.840 -4.785 11.793 1.00 87.50 82 ASN A CA 1
ATOM 634 C C . ASN A 1 82 ? -8.015 -3.892 12.242 1.00 87.50 82 ASN A C 1
ATOM 636 O O . ASN A 1 82 ? -8.243 -2.820 11.678 1.00 87.50 82 ASN A O 1
ATOM 640 N N . GLN A 1 83 ? -8.761 -4.299 13.277 1.00 89.81 83 GLN A N 1
ATOM 641 C CA . GLN A 1 83 ? -9.884 -3.511 13.795 1.00 89.81 83 GLN A CA 1
ATOM 642 C C . GLN A 1 83 ? -9.427 -2.155 14.344 1.00 89.81 83 GLN A C 1
ATOM 644 O O . GLN A 1 83 ? -10.056 -1.135 14.060 1.00 89.81 83 GLN A O 1
ATOM 649 N N . PHE A 1 84 ? -8.326 -2.134 15.093 1.00 92.81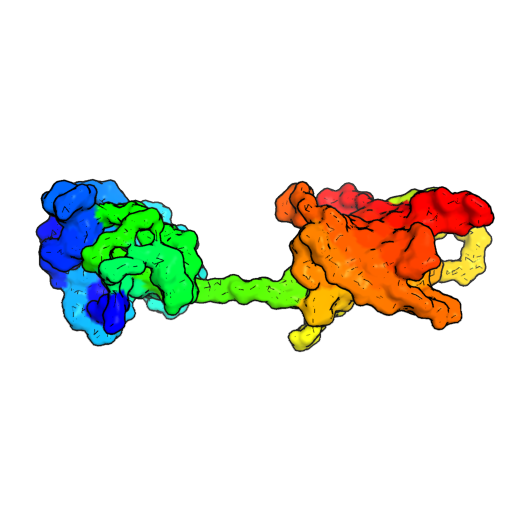 84 PHE A N 1
ATOM 650 C CA . PHE A 1 84 ? -7.779 -0.924 15.708 1.00 92.81 84 PHE A CA 1
ATOM 651 C C . PHE A 1 84 ? -6.671 -0.274 14.873 1.00 92.81 84 PHE A C 1
ATOM 653 O O . PHE A 1 84 ? -5.950 0.566 15.392 1.00 92.81 84 PHE A O 1
ATOM 660 N N . SER A 1 85 ? -6.567 -0.625 13.585 1.00 88.69 85 SER A N 1
ATOM 661 C CA . SER A 1 85 ? -5.626 -0.046 12.613 1.00 88.69 85 SER A CA 1
ATOM 662 C C . SER A 1 85 ? -4.179 0.041 13.121 1.00 88.69 85 SER A C 1
ATOM 664 O O . SER A 1 85 ? -3.517 1.060 12.970 1.00 88.69 85 SER A O 1
ATOM 666 N N . THR A 1 86 ? -3.698 -1.042 13.728 1.00 88.94 86 THR A N 1
ATOM 667 C CA . THR A 1 86 ? -2.322 -1.197 14.211 1.00 88.94 86 THR A CA 1
ATOM 668 C C . THR A 1 86 ? -1.707 -2.497 13.676 1.00 88.94 86 THR A C 1
ATOM 670 O O . THR A 1 86 ? -2.359 -3.206 12.910 1.00 88.94 86 THR A O 1
ATOM 673 N N . SER A 1 87 ? -0.465 -2.826 14.042 1.00 87.12 87 SER A N 1
ATOM 674 C CA . SER A 1 87 ? 0.192 -4.082 13.643 1.00 87.12 87 SER A CA 1
ATOM 675 C C . SER A 1 87 ? 0.211 -5.108 14.782 1.00 87.12 87 SER A C 1
ATOM 677 O O . SER A 1 87 ? 0.065 -4.755 15.957 1.00 87.12 87 SER A O 1
ATOM 679 N N . VAL A 1 88 ? 0.396 -6.390 14.448 1.00 86.62 88 VAL A N 1
ATOM 680 C CA . VAL A 1 88 ? 0.533 -7.452 15.461 1.00 86.62 88 VAL A CA 1
ATOM 681 C C . VAL A 1 88 ? 1.787 -7.216 16.299 1.00 86.62 88 VAL A C 1
ATOM 683 O O . VAL A 1 88 ? 1.735 -7.336 17.518 1.00 86.62 88 VAL A O 1
ATOM 686 N N . GLU A 1 89 ? 2.884 -6.799 15.670 1.00 88.06 89 GLU A N 1
ATOM 687 C CA . GLU A 1 89 ? 4.156 -6.480 16.323 1.00 88.06 89 GLU A CA 1
ATOM 688 C C . GLU A 1 89 ? 3.978 -5.367 17.358 1.00 88.06 89 GLU A C 1
ATOM 690 O O . GLU A 1 89 ? 4.494 -5.465 18.471 1.00 88.06 89 GLU A O 1
ATOM 695 N N . ASN A 1 90 ? 3.199 -4.333 17.029 1.00 87.31 90 ASN A N 1
ATOM 696 C CA . ASN A 1 90 ? 2.910 -3.251 17.962 1.00 87.31 90 ASN A CA 1
ATOM 697 C C . ASN A 1 90 ? 1.994 -3.697 19.112 1.00 87.31 90 ASN A C 1
ATOM 699 O O . ASN A 1 90 ? 2.175 -3.281 20.254 1.00 87.31 90 ASN A O 1
ATOM 703 N N . LEU A 1 91 ? 1.018 -4.572 18.851 1.00 91.44 91 LEU A N 1
ATOM 704 C CA . LEU A 1 91 ? 0.227 -5.155 19.936 1.00 91.44 91 LEU A CA 1
ATOM 705 C C . LEU A 1 91 ? 1.100 -5.991 20.872 1.00 91.44 91 LEU A C 1
ATOM 707 O O . LEU A 1 91 ? 0.971 -5.855 22.084 1.00 91.44 91 LEU A O 1
ATOM 711 N N . VAL A 1 92 ? 2.006 -6.808 20.339 1.00 91.69 92 VAL A N 1
ATOM 712 C CA . VAL A 1 92 ? 2.924 -7.626 21.144 1.00 91.69 92 VAL A CA 1
ATOM 713 C C . VAL A 1 92 ? 3.876 -6.744 21.955 1.00 91.69 92 VAL A C 1
ATOM 715 O O . VAL A 1 92 ? 4.052 -6.979 23.147 1.00 91.69 92 VAL A O 1
ATOM 718 N N . SER A 1 93 ? 4.425 -5.674 21.367 1.00 90.81 93 SER A N 1
ATOM 719 C CA . SER A 1 93 ? 5.329 -4.756 22.080 1.00 90.81 93 SER A CA 1
ATOM 720 C C . SER A 1 93 ? 4.652 -4.051 23.265 1.00 90.81 93 SER A C 1
ATOM 722 O O . SER A 1 93 ? 5.284 -3.800 24.292 1.00 90.81 93 SER A O 1
ATOM 724 N N . LEU A 1 94 ? 3.349 -3.769 23.158 1.00 92.69 94 LEU A N 1
ATOM 725 C CA . LEU A 1 94 ? 2.539 -3.184 24.230 1.00 92.69 94 LEU A CA 1
ATOM 726 C C . LEU A 1 94 ? 2.073 -4.198 25.276 1.00 92.69 94 LEU A C 1
ATOM 728 O O . LEU A 1 94 ? 1.640 -3.788 26.358 1.00 92.69 94 LEU A O 1
ATOM 732 N N . ASN A 1 95 ? 2.142 -5.487 24.951 1.00 94.81 95 ASN A N 1
ATOM 733 C CA . ASN A 1 95 ? 1.635 -6.590 25.755 1.00 94.81 95 ASN A CA 1
ATOM 734 C C . ASN A 1 95 ? 2.724 -7.650 25.966 1.00 94.81 95 ASN A C 1
ATOM 736 O O . ASN A 1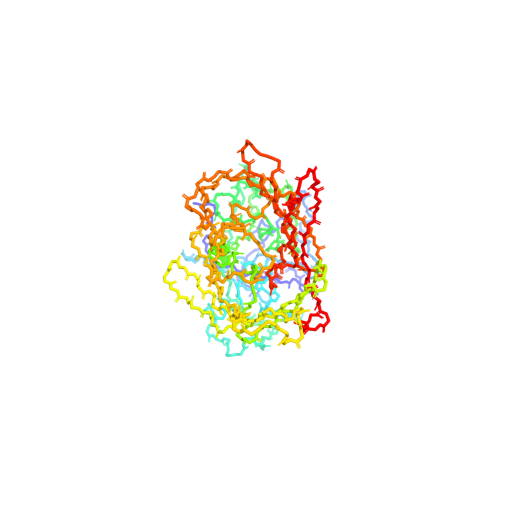 95 ? 2.578 -8.776 25.489 1.00 94.81 95 ASN A O 1
ATOM 740 N N . PRO A 1 96 ? 3.801 -7.325 26.707 1.00 93.12 96 PRO A N 1
ATOM 741 C CA . PRO A 1 96 ? 4.911 -8.250 26.939 1.00 93.12 96 PRO A CA 1
ATOM 742 C C . PRO A 1 96 ? 4.502 -9.514 27.711 1.00 93.12 96 PRO A C 1
ATOM 744 O O . PRO A 1 96 ? 5.287 -10.449 27.787 1.00 93.12 96 PRO A O 1
ATOM 747 N N . GLN A 1 97 ? 3.298 -9.546 28.293 1.00 92.88 97 GLN A N 1
ATOM 748 C CA . GLN A 1 97 ? 2.719 -10.736 28.916 1.00 92.88 97 GLN A CA 1
ATOM 749 C C . GLN A 1 97 ? 2.230 -11.798 27.914 1.00 92.88 97 GLN A C 1
ATOM 751 O O . GLN A 1 97 ? 1.909 -12.905 28.331 1.00 92.88 97 GLN A O 1
ATOM 756 N N . ILE A 1 98 ? 2.118 -11.467 26.622 1.00 90.31 98 ILE A N 1
ATOM 757 C CA . ILE A 1 98 ? 1.691 -12.406 25.578 1.00 90.31 98 ILE A CA 1
ATOM 758 C C . ILE A 1 98 ? 2.935 -13.085 25.000 1.00 90.31 98 ILE A C 1
ATOM 760 O O . ILE A 1 98 ? 3.585 -12.552 24.102 1.00 90.31 98 ILE A O 1
ATOM 764 N N . ASP A 1 99 ? 3.253 -14.277 25.506 1.00 81.94 99 ASP A N 1
ATOM 765 C CA . ASP A 1 99 ? 4.454 -15.023 25.104 1.00 81.94 99 ASP A CA 1
ATOM 766 C C . ASP A 1 99 ? 4.378 -15.548 23.660 1.00 81.94 99 ASP A C 1
ATOM 768 O O . ASP A 1 99 ? 5.377 -15.581 22.940 1.00 81.94 99 ASP A O 1
ATOM 772 N N . ASN A 1 100 ? 3.187 -15.974 23.223 1.00 85.00 100 ASN A N 1
ATOM 773 C CA . ASN A 1 100 ? 2.949 -16.473 21.871 1.00 85.00 100 ASN A CA 1
ATOM 774 C C . ASN A 1 100 ? 1.832 -15.660 21.193 1.00 85.00 100 ASN A C 1
ATOM 776 O O . ASN A 1 100 ? 0.663 -15.852 21.528 1.00 85.00 100 ASN A O 1
ATOM 780 N N . PRO A 1 101 ? 2.149 -14.821 20.188 1.00 84.38 101 PRO A N 1
ATOM 781 C CA . PRO A 1 101 ? 1.167 -13.984 19.491 1.00 84.38 101 PRO A CA 1
ATOM 782 C C . PRO A 1 101 ? 0.015 -14.754 18.819 1.00 84.38 101 PRO A C 1
ATOM 784 O O . PRO A 1 101 ? -1.032 -14.173 18.524 1.00 84.38 101 PRO A O 1
ATOM 787 N N . ALA A 1 102 ? 0.192 -16.054 18.559 1.00 81.50 102 ALA A N 1
ATOM 788 C CA . ALA A 1 102 ? -0.838 -16.915 17.981 1.00 81.50 102 ALA A CA 1
ATOM 789 C C . ALA A 1 102 ? -1.823 -17.486 19.021 1.00 81.50 102 ALA A C 1
ATOM 791 O O . ALA A 1 102 ? -2.837 -18.065 18.635 1.00 81.50 102 ALA A O 1
ATOM 792 N N . LEU A 1 103 ? -1.540 -17.345 20.321 1.00 85.75 103 LEU A N 1
ATOM 793 C CA . LEU A 1 103 ? -2.333 -17.909 21.412 1.00 85.75 103 LEU A CA 1
ATOM 794 C C . LEU A 1 103 ? -2.768 -16.804 22.378 1.00 85.75 103 LEU A C 1
ATOM 796 O O . LEU A 1 103 ? -2.035 -16.450 23.295 1.00 85.75 103 LEU A O 1
ATOM 800 N N . ILE A 1 104 ? -3.987 -16.306 22.181 1.00 89.81 104 ILE A N 1
ATOM 801 C CA . ILE A 1 104 ? -4.692 -15.449 23.142 1.00 89.81 104 ILE A CA 1
ATOM 802 C C . ILE A 1 104 ? -5.959 -16.156 23.619 1.00 89.81 104 ILE A C 1
ATOM 804 O O . ILE A 1 104 ? -6.590 -16.895 22.856 1.00 89.81 104 ILE A O 1
ATOM 808 N N . TYR A 1 105 ? -6.344 -15.937 24.873 1.00 90.56 105 TYR A N 1
ATOM 809 C CA . TYR A 1 105 ? -7.457 -16.652 25.500 1.00 90.56 105 TYR A CA 1
ATOM 810 C C . TYR A 1 105 ? -8.656 -15.735 25.775 1.00 90.56 105 TYR A C 1
ATOM 812 O O . TYR A 1 105 ? -8.484 -14.557 26.082 1.00 90.56 105 TYR A O 1
ATOM 820 N N . PRO A 1 106 ? -9.902 -16.241 25.715 1.00 89.25 106 PRO A N 1
ATOM 821 C CA . PRO A 1 106 ? -11.071 -15.450 26.085 1.00 89.25 106 PRO A CA 1
ATOM 822 C C . PRO A 1 106 ? -10.960 -14.842 27.492 1.00 89.25 106 PRO A C 1
ATOM 824 O O . PRO A 1 106 ? -10.579 -15.520 28.444 1.00 89.25 106 PRO A O 1
ATOM 827 N N . ASN A 1 107 ? -11.380 -13.583 27.625 1.00 86.12 107 ASN A N 1
ATOM 828 C CA . ASN A 1 107 ? -11.248 -12.715 28.802 1.00 86.12 107 ASN A CA 1
ATOM 829 C C . ASN A 1 107 ? -9.822 -12.254 29.142 1.00 86.12 107 ASN A C 1
ATOM 831 O O . ASN A 1 107 ? -9.642 -11.563 30.146 1.00 86.12 107 ASN A O 1
ATOM 835 N N . GLU A 1 108 ? -8.826 -12.580 28.322 1.00 92.00 108 GLU A N 1
ATOM 836 C CA . GLU A 1 108 ? -7.506 -11.970 28.427 1.00 92.00 108 GLU A CA 1
ATOM 837 C C . GLU A 1 108 ? -7.568 -10.474 28.082 1.00 92.00 108 GLU A C 1
ATOM 839 O O . GLU A 1 108 ? -8.384 -10.040 27.263 1.00 92.00 108 GLU A O 1
ATOM 844 N N . LEU A 1 109 ? -6.720 -9.679 28.736 1.00 94.25 109 LEU A N 1
ATOM 845 C CA . LEU A 1 109 ? -6.622 -8.240 28.522 1.00 94.25 109 LEU A CA 1
ATOM 846 C C . LEU A 1 109 ? -5.501 -7.923 27.535 1.00 94.25 109 LEU A C 1
ATOM 848 O O . LEU A 1 109 ? -4.326 -8.148 27.822 1.00 94.25 109 LEU A O 1
ATOM 852 N N . VAL A 1 110 ? -5.870 -7.310 26.413 1.00 96.75 110 VAL A N 1
ATOM 853 C CA . VAL A 1 110 ? -4.931 -6.778 25.423 1.00 96.75 110 VAL A CA 1
ATOM 854 C C . VAL A 1 110 ? -4.933 -5.260 25.524 1.00 96.75 110 VAL A C 1
ATOM 856 O O . VAL A 1 110 ? -5.933 -4.602 25.241 1.00 96.75 110 VAL A O 1
ATOM 859 N N . LYS A 1 111 ? -3.807 -4.679 25.927 1.00 96.25 111 LYS A N 1
ATOM 860 C CA . LYS A 1 111 ? -3.573 -3.238 25.877 1.00 96.25 111 LYS A CA 1
ATOM 861 C C . LYS A 1 111 ? -3.546 -2.785 24.425 1.00 96.25 111 LYS A C 1
ATOM 863 O O . LYS A 1 111 ? -2.794 -3.324 23.617 1.00 96.25 111 LYS A O 1
ATOM 868 N N . LEU A 1 112 ? -4.347 -1.777 24.110 1.00 95.50 112 LEU A N 1
ATOM 869 C CA . LEU A 1 112 ? -4.437 -1.220 22.771 1.00 95.50 112 LEU A CA 1
ATOM 870 C C . LEU A 1 112 ? -3.672 0.101 22.679 1.00 95.50 112 LEU A C 1
ATOM 872 O O . LEU A 1 112 ? -3.733 0.920 23.605 1.00 95.50 112 LEU A O 1
ATOM 876 N N . PRO A 1 113 ? -3.046 0.379 21.528 1.00 92.50 113 PRO A N 1
ATOM 877 C CA . PRO A 1 113 ? -2.623 1.718 21.164 1.00 92.50 113 PRO A CA 1
ATOM 878 C C . PRO A 1 113 ? -3.860 2.521 20.735 1.00 92.50 113 PRO A C 1
ATOM 880 O O . PRO A 1 113 ? -4.066 2.829 19.572 1.00 92.50 113 PRO A O 1
ATOM 883 N N . ALA A 1 114 ? -4.759 2.820 21.667 1.00 93.88 114 ALA A N 1
ATOM 884 C CA . ALA A 1 114 ? -5.988 3.552 21.383 1.00 93.88 114 ALA A CA 1
ATOM 885 C C . ALA A 1 114 ? -6.349 4.465 22.548 1.00 93.88 114 ALA A C 1
ATOM 887 O O . ALA A 1 114 ? -5.922 4.257 23.688 1.00 93.88 114 ALA A O 1
ATOM 888 N N . GLN A 1 115 ? -7.149 5.482 22.263 1.00 93.56 115 GLN A N 1
ATOM 889 C CA . GLN A 1 115 ? -7.645 6.424 23.254 1.00 93.56 115 GLN A CA 1
ATOM 890 C C . GLN A 1 115 ? -9.096 6.781 23.016 1.00 93.56 115 GLN A C 1
ATOM 892 O O . GLN A 1 115 ? -9.628 6.580 21.929 1.00 93.56 115 GLN A O 1
ATOM 897 N N . ILE A 1 116 ? -9.719 7.340 24.047 1.00 95.12 116 ILE A N 1
ATOM 898 C CA . ILE A 1 116 ? -11.104 7.774 23.986 1.00 95.12 116 ILE A CA 1
ATOM 899 C C . ILE A 1 116 ? -11.142 9.286 23.791 1.00 95.12 116 ILE A C 1
ATOM 901 O O . ILE A 1 116 ? -10.623 10.049 24.604 1.00 95.12 116 ILE A O 1
ATOM 905 N N . TYR A 1 117 ? -11.747 9.709 22.690 1.00 95.31 117 TYR A N 1
ATOM 906 C CA . TYR A 1 117 ? -12.025 11.100 22.370 1.00 95.31 117 TYR A CA 1
ATOM 907 C C . TYR A 1 117 ? -13.490 11.399 22.679 1.00 95.31 117 TYR A C 1
ATOM 909 O O . TYR A 1 117 ? -14.374 10.672 22.241 1.00 95.31 117 TYR A O 1
ATOM 917 N N . ILE A 1 118 ? -13.760 12.461 23.428 1.00 95.56 118 ILE A N 1
ATOM 918 C CA . ILE A 1 118 ? -15.117 12.907 23.735 1.00 95.56 118 ILE A CA 1
ATOM 919 C C . ILE A 1 118 ? -15.562 13.877 22.652 1.00 95.56 118 ILE A C 1
ATOM 921 O O . ILE A 1 118 ? -15.011 14.972 22.521 1.00 95.56 118 ILE A O 1
ATOM 925 N N . VAL A 1 119 ? -16.569 13.459 21.890 1.00 95.44 119 VAL A N 1
ATOM 926 C CA . VAL A 1 119 ? -17.150 14.244 20.800 1.00 95.44 119 VAL A CA 1
ATOM 927 C C . VAL A 1 119 ? -17.663 15.585 21.326 1.00 95.44 119 VAL A C 1
ATOM 929 O O . VAL A 1 119 ? -18.365 15.652 22.336 1.00 95.44 119 VAL A O 1
ATOM 932 N N . SER A 1 120 ? -17.309 16.659 20.630 1.00 94.62 120 SER A N 1
ATOM 933 C CA . SER A 1 120 ? -17.715 18.036 20.904 1.00 94.62 120 SER A CA 1
ATOM 934 C C . SER A 1 120 ? -18.816 18.501 19.936 1.00 94.62 120 SER A C 1
ATOM 936 O O . SER A 1 120 ? -18.970 17.941 18.848 1.00 94.62 120 SER A O 1
ATOM 938 N N . PRO A 1 121 ? -19.598 19.541 20.284 1.00 89.25 121 PRO A N 1
ATOM 939 C CA . PRO A 1 121 ? -20.544 20.152 19.351 1.00 89.25 121 PRO A CA 1
ATOM 940 C C . PRO A 1 121 ? -19.781 20.705 18.137 1.00 89.25 121 PRO A C 1
ATOM 942 O O . PRO A 1 121 ? -18.980 21.619 18.310 1.00 89.25 121 PRO A O 1
ATOM 945 N N . SER A 1 122 ? -20.044 20.184 16.931 1.00 88.50 122 SER A N 1
ATOM 946 C CA . SER A 1 122 ? -19.367 20.462 15.632 1.00 88.50 122 SER A CA 1
ATOM 947 C C . SER A 1 122 ? -18.301 19.454 15.186 1.00 88.50 122 SER A C 1
ATOM 949 O O . SER A 1 122 ? -17.664 19.648 14.148 1.00 88.50 122 SER A O 1
ATOM 951 N N . ASP A 1 123 ? -18.110 18.369 15.925 1.00 94.44 123 ASP A N 1
ATOM 952 C CA . ASP A 1 123 ? -17.240 17.292 15.473 1.00 94.44 123 ASP A CA 1
ATOM 953 C C . ASP A 1 123 ? -17.890 16.431 14.379 1.00 94.44 123 ASP A C 1
ATOM 955 O O . ASP A 1 123 ? -19.094 16.183 14.359 1.00 94.44 123 ASP A O 1
ATOM 959 N N . SER A 1 124 ? -17.045 15.938 13.482 1.00 93.25 124 SER A N 1
ATOM 960 C CA . SER A 1 124 ? -17.320 14.962 12.427 1.00 93.25 124 SER A CA 1
ATOM 961 C C . SER A 1 124 ? -16.143 13.984 12.363 1.00 93.25 124 SER A C 1
ATOM 963 O O . SER A 1 124 ? -15.044 14.293 12.826 1.00 93.25 124 SER A O 1
ATOM 965 N N . LEU A 1 125 ? -16.308 12.811 11.749 1.00 92.00 125 LEU A N 1
ATOM 966 C CA . LEU A 1 125 ? -15.156 11.920 11.564 1.00 92.00 125 LEU A CA 1
ATOM 967 C C . LEU A 1 125 ? -14.055 12.571 10.713 1.00 92.00 125 LEU A C 1
ATOM 969 O O . LEU A 1 125 ? -12.875 12.352 10.972 1.00 92.00 125 LEU A O 1
ATOM 973 N N . PHE A 1 126 ? -14.429 13.414 9.743 1.00 86.56 126 PHE A N 1
ATOM 974 C CA . PHE A 1 126 ? -13.481 14.089 8.857 1.00 86.56 126 PHE A CA 1
ATOM 975 C C . PHE A 1 126 ? -12.574 15.076 9.600 1.00 86.56 126 PHE A C 1
ATOM 977 O O . PHE A 1 126 ? -11.351 14.983 9.495 1.00 86.56 126 PHE A O 1
ATOM 984 N N . ASN A 1 127 ? -13.139 16.023 10.359 1.00 90.00 127 ASN A N 1
ATOM 985 C CA . ASN A 1 127 ? -12.318 17.007 11.073 1.00 90.00 127 ASN A CA 1
ATOM 986 C C . ASN A 1 127 ? -11.564 16.387 12.261 1.00 90.00 127 ASN A C 1
ATOM 988 O O . ASN A 1 127 ? -10.402 16.742 12.444 1.00 90.00 127 ASN A O 1
ATOM 992 N N . ILE A 1 128 ? -12.146 15.420 12.987 1.00 89.69 128 ILE A N 1
ATOM 993 C CA . ILE A 1 128 ? -11.426 14.661 14.025 1.00 89.69 128 ILE A CA 1
ATOM 994 C C . ILE A 1 128 ? -10.237 13.918 13.406 1.00 89.69 128 ILE A C 1
ATOM 996 O O . ILE A 1 128 ? -9.111 14.058 13.883 1.00 89.69 128 ILE A O 1
ATOM 1000 N N . GLY A 1 129 ? -10.471 13.151 12.337 1.00 89.31 129 GLY A N 1
ATOM 1001 C CA . GLY A 1 129 ? -9.429 12.381 11.661 1.00 89.31 129 GLY A CA 1
ATOM 1002 C C . GLY A 1 129 ? -8.305 13.272 11.144 1.00 89.31 129 GLY A C 1
ATOM 1003 O O . GLY A 1 129 ? -7.136 13.036 11.439 1.00 89.31 129 GLY A O 1
ATOM 1004 N N . ARG A 1 130 ? -8.654 14.382 10.484 1.00 83.62 130 ARG A N 1
ATOM 1005 C CA . ARG A 1 130 ? -7.683 15.382 10.020 1.00 83.62 130 ARG A CA 1
ATOM 1006 C C . ARG A 1 130 ? -6.889 16.011 11.165 1.00 83.62 130 ARG A C 1
ATOM 1008 O O . ARG A 1 130 ? -5.688 16.214 11.025 1.00 83.62 130 ARG A O 1
ATOM 1015 N N . GLN A 1 131 ? -7.543 16.348 12.275 1.00 85.81 131 GLN A N 1
ATOM 1016 C CA . GLN A 1 131 ? -6.892 16.977 13.425 1.00 85.81 131 GLN A CA 1
ATOM 1017 C C . GLN A 1 131 ? -5.930 16.022 14.139 1.00 85.81 131 GLN A C 1
ATOM 1019 O O . GLN A 1 131 ? -4.903 16.462 14.653 1.00 85.81 131 GLN A O 1
ATOM 1024 N N . LEU A 1 132 ? -6.275 14.736 14.207 1.00 87.25 132 LEU A N 1
ATOM 1025 C CA . LEU A 1 132 ? -5.518 13.729 14.949 1.00 87.25 132 LEU A CA 1
ATOM 1026 C C . LEU A 1 132 ? -4.571 12.904 14.070 1.00 87.25 132 LEU A C 1
ATOM 1028 O O . LEU A 1 132 ? -3.821 12.098 14.614 1.00 87.25 132 LEU A O 1
ATOM 1032 N N . GLY A 1 133 ? -4.589 13.111 12.749 1.00 85.19 133 GLY A N 1
ATOM 1033 C CA . GLY A 1 133 ? -3.793 12.336 11.798 1.00 85.19 133 GLY A CA 1
ATOM 1034 C C . GLY A 1 133 ? -4.230 10.873 11.732 1.00 8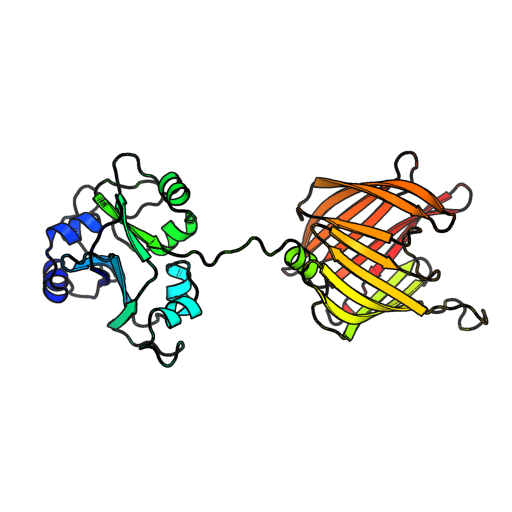5.19 133 GLY A C 1
ATOM 1035 O O . GLY A 1 133 ? -3.388 9.988 11.780 1.00 85.19 133 GLY A O 1
ATOM 1036 N N . VAL A 1 134 ? -5.542 10.622 11.703 1.00 85.94 134 VAL A N 1
ATOM 1037 C CA . VAL A 1 134 ? -6.127 9.274 11.632 1.00 85.94 134 VAL A CA 1
ATOM 1038 C C . VAL A 1 134 ? -7.123 9.221 10.479 1.00 85.94 134 VAL A C 1
ATOM 1040 O O . VAL A 1 134 ? -8.027 10.057 10.401 1.00 85.94 134 VAL A O 1
ATOM 1043 N N . SER A 1 135 ? -6.992 8.236 9.588 1.00 86.81 135 SER A N 1
ATOM 1044 C CA . SER A 1 135 ? -7.946 8.053 8.484 1.00 86.81 135 SER A CA 1
ATOM 1045 C C . SER A 1 135 ? -9.389 7.818 8.963 1.00 86.81 135 SER A C 1
ATOM 1047 O O . SER A 1 135 ? -9.642 7.175 9.986 1.00 86.81 135 SER A O 1
ATOM 1049 N N . ILE A 1 136 ? -10.368 8.295 8.182 1.00 86.31 136 ILE A N 1
ATOM 1050 C CA . ILE A 1 136 ? -11.797 8.066 8.464 1.00 86.31 136 ILE A CA 1
ATOM 1051 C C . ILE A 1 136 ? -12.094 6.566 8.548 1.00 86.31 136 ILE A C 1
ATOM 1053 O O . ILE A 1 136 ? -12.795 6.134 9.460 1.00 86.31 136 ILE A O 1
ATOM 1057 N N . ASP A 1 137 ? -11.516 5.758 7.659 1.00 87.94 137 ASP A N 1
ATOM 1058 C CA . ASP A 1 137 ? -11.718 4.311 7.675 1.00 87.94 137 ASP A CA 1
ATOM 1059 C C . ASP A 1 137 ? -11.194 3.658 8.955 1.00 87.94 137 ASP A C 1
ATOM 1061 O O . ASP A 1 137 ? -11.840 2.751 9.483 1.00 87.94 137 ASP A O 1
ATOM 1065 N N . ALA A 1 138 ? -10.061 4.122 9.492 1.00 90.69 138 ALA A N 1
ATOM 1066 C CA . ALA A 1 138 ? -9.554 3.648 10.776 1.00 90.69 138 ALA A CA 1
ATOM 1067 C C . ALA A 1 138 ? -10.504 4.008 11.924 1.00 90.69 138 ALA A C 1
ATOM 1069 O O . ALA A 1 138 ? -10.806 3.150 12.758 1.00 90.69 138 ALA A O 1
ATOM 1070 N N . LEU A 1 139 ? -11.037 5.235 11.935 1.00 93.62 139 LEU A N 1
ATOM 1071 C CA . LEU A 1 139 ? -12.036 5.657 12.920 1.00 93.62 139 LEU A CA 1
ATOM 1072 C C . LEU A 1 139 ? -13.312 4.815 12.824 1.00 93.62 139 LEU A C 1
ATOM 1074 O O . LEU A 1 139 ? -13.828 4.359 13.845 1.00 93.62 139 LEU A O 1
ATOM 1078 N N . ILE A 1 140 ? -13.802 4.558 11.609 1.00 94.00 140 ILE A N 1
ATOM 1079 C CA . ILE A 1 140 ? -14.973 3.711 11.384 1.00 94.00 140 ILE A CA 1
ATOM 1080 C C . ILE A 1 140 ? -14.689 2.293 11.878 1.00 94.00 140 ILE A C 1
ATOM 1082 O O . ILE A 1 140 ? -15.449 1.784 12.699 1.00 94.00 140 ILE A O 1
ATOM 1086 N N . ARG A 1 141 ? -13.599 1.653 11.430 1.00 93.25 141 ARG A N 1
ATOM 1087 C CA . ARG A 1 141 ? -13.240 0.277 11.823 1.00 93.25 141 ARG A CA 1
ATOM 1088 C C . ARG A 1 141 ? -13.126 0.121 13.338 1.00 93.25 141 ARG A C 1
ATOM 1090 O O . ARG A 1 141 ? -13.718 -0.813 13.880 1.00 93.25 141 ARG A O 1
ATOM 1097 N N . ALA A 1 142 ? -12.457 1.056 14.012 1.00 95.44 142 ALA A N 1
ATOM 1098 C CA . ALA A 1 142 ? -12.258 1.014 15.459 1.00 95.44 142 ALA A CA 1
ATOM 1099 C C . ALA A 1 142 ? -13.568 1.132 16.255 1.00 95.44 142 ALA A C 1
ATOM 1101 O O . ALA A 1 142 ? -13.648 0.639 17.378 1.00 95.44 142 ALA A O 1
ATOM 1102 N N . ASN A 1 143 ? -14.603 1.757 15.682 1.00 96.19 143 ASN A N 1
ATOM 1103 C CA . ASN A 1 143 ? -15.887 1.999 16.345 1.00 96.19 143 ASN A CA 1
ATOM 1104 C C . ASN A 1 143 ? -17.040 1.117 15.831 1.00 96.19 143 ASN A C 1
ATOM 1106 O O . ASN A 1 143 ? -18.171 1.257 16.301 1.00 96.19 143 ASN A O 1
ATOM 1110 N N . ARG A 1 144 ? -16.780 0.178 14.909 1.00 91.75 144 ARG A N 1
ATOM 1111 C CA . ARG A 1 144 ? -17.788 -0.786 14.431 1.00 91.75 144 ARG A CA 1
ATOM 1112 C C . ARG A 1 144 ? -18.347 -1.631 15.580 1.00 91.75 144 ARG A C 1
ATOM 1114 O O . ARG A 1 144 ? -17.612 -2.082 16.454 1.00 91.75 144 ARG A O 1
ATOM 1121 N N . GLY A 1 145 ? -19.655 -1.891 15.534 1.00 90.25 145 GLY A N 1
ATOM 1122 C CA . GLY A 1 145 ? -20.351 -2.737 16.513 1.00 90.25 145 GLY A CA 1
ATOM 1123 C C . GLY A 1 145 ? -20.644 -2.058 17.854 1.00 90.25 145 GLY A C 1
ATOM 1124 O O . GLY A 1 145 ? -21.056 -2.733 18.798 1.00 90.25 145 GLY A O 1
ATOM 1125 N N . ARG A 1 146 ? -20.436 -0.740 17.954 1.00 95.06 146 ARG A N 1
ATOM 1126 C CA . ARG A 1 146 ? -20.789 0.054 19.133 1.00 95.06 146 ARG A CA 1
ATOM 1127 C C . ARG A 1 146 ? -22.212 0.615 19.019 1.00 95.06 146 ARG A C 1
ATOM 1129 O O . ARG A 1 146 ? -22.608 1.009 17.920 1.00 95.06 146 ARG A O 1
ATOM 1136 N N . PRO A 1 147 ? -22.984 0.665 20.117 1.00 93.19 147 PRO A N 1
ATOM 1137 C CA . PRO A 1 147 ? -24.295 1.308 20.116 1.00 93.19 147 PRO A CA 1
ATOM 1138 C C . PRO A 1 147 ? -24.170 2.804 19.805 1.00 93.19 147 PRO A C 1
ATOM 1140 O O . PRO A 1 147 ? -23.195 3.450 20.183 1.00 93.19 147 PRO A O 1
ATOM 1143 N N . GLY A 1 148 ? -25.146 3.337 19.067 1.00 86.62 148 GLY A N 1
ATOM 1144 C CA . GLY A 1 148 ? -25.224 4.760 18.718 1.00 86.62 148 GLY A CA 1
ATOM 1145 C C . GLY A 1 148 ? -24.135 5.283 17.771 1.00 86.62 148 GLY A C 1
ATOM 1146 O O . GLY A 1 148 ? -24.191 6.452 17.394 1.00 86.62 148 GLY A O 1
ATOM 1147 N N . PHE A 1 149 ? -23.163 4.461 17.354 1.00 93.38 149 PHE A N 1
ATOM 1148 C CA . PHE A 1 149 ? -22.146 4.886 16.395 1.00 93.38 149 PHE A CA 1
ATOM 1149 C C . PHE A 1 149 ? -22.739 5.053 14.993 1.00 93.38 149 PHE A C 1
ATOM 1151 O O . PHE A 1 149 ? -23.292 4.111 14.426 1.00 93.38 149 PHE A O 1
ATOM 1158 N N . SER A 1 150 ? -22.542 6.232 14.409 1.00 89.81 150 SER A N 1
ATOM 1159 C CA . SER A 1 150 ? -22.809 6.522 13.004 1.00 89.81 150 SER A CA 1
ATOM 1160 C C . SER A 1 150 ? -21.593 7.214 12.393 1.00 89.81 150 SER A C 1
ATOM 1162 O O . SER A 1 150 ? -20.955 8.045 13.039 1.00 89.81 150 SER A O 1
ATOM 1164 N N . ALA A 1 151 ? -21.255 6.860 11.150 1.00 87.94 151 ALA A N 1
ATOM 1165 C CA . ALA A 1 151 ? -20.150 7.496 10.435 1.00 87.94 151 ALA A CA 1
ATOM 1166 C C . ALA A 1 151 ? -20.490 8.932 10.000 1.00 87.94 151 ALA A C 1
ATOM 1168 O O . ALA A 1 151 ? -19.606 9.787 9.941 1.00 87.94 151 ALA A O 1
ATOM 1169 N N . ASP A 1 152 ? -21.774 9.192 9.751 1.00 86.50 152 ASP A N 1
ATOM 1170 C CA . ASP A 1 152 ? -22.265 10.475 9.246 1.00 86.50 152 ASP A CA 1
ATOM 1171 C C . ASP A 1 152 ? -22.639 11.443 10.373 1.00 86.50 152 ASP A C 1
ATOM 1173 O O . ASP A 1 152 ? -22.631 12.659 10.183 1.00 86.50 152 ASP A O 1
ATOM 1177 N N . VAL A 1 153 ? -22.982 10.915 11.554 1.00 86.31 153 VAL A N 1
ATOM 1178 C CA . VAL A 1 153 ? -23.491 11.710 12.676 1.00 86.31 153 VAL A CA 1
ATOM 1179 C C . VAL A 1 153 ? -22.780 11.330 13.969 1.00 86.31 153 VAL A C 1
ATOM 1181 O O . VAL A 1 153 ? -22.875 10.197 14.435 1.00 86.31 153 VAL A O 1
ATOM 1184 N N . LEU A 1 154 ? -22.109 12.310 14.578 1.00 89.75 154 LEU A N 1
ATOM 1185 C CA . LEU A 1 154 ? -21.500 12.188 15.900 1.00 89.75 154 LEU A CA 1
ATOM 1186 C C . LEU A 1 154 ? -22.231 13.083 16.901 1.00 89.75 154 LEU A C 1
ATOM 1188 O O . LEU A 1 154 ? -22.590 14.220 16.592 1.00 89.75 154 LEU A O 1
ATOM 1192 N N . TYR A 1 155 ? -22.424 12.580 18.119 1.00 88.69 155 TYR A N 1
ATOM 1193 C CA . TYR A 1 155 ? -23.170 13.280 19.162 1.00 88.69 155 TYR A CA 1
ATOM 1194 C C . TYR A 1 155 ? -22.253 13.771 20.280 1.00 88.69 155 TYR A C 1
ATOM 1196 O O . TYR A 1 155 ? -21.404 13.003 20.737 1.00 88.69 155 TYR A O 1
ATOM 1204 N N . PRO A 1 156 ? -22.425 15.012 20.771 1.00 92.06 156 PRO A N 1
ATOM 1205 C CA . PRO A 1 156 ? -21.613 15.527 21.863 1.00 92.06 156 PRO A CA 1
ATOM 1206 C C . PRO A 1 156 ? -21.655 14.629 23.102 1.00 92.06 156 PRO A C 1
ATOM 1208 O O . PRO A 1 156 ? -22.716 14.155 23.502 1.00 92.06 156 PRO A O 1
ATOM 1211 N N . GLY A 1 157 ? -20.493 14.404 23.713 1.00 91.75 157 GLY A N 1
ATOM 1212 C CA . GLY A 1 157 ? -20.333 13.522 24.868 1.00 91.75 157 GLY A CA 1
ATOM 1213 C C . GLY A 1 157 ? -20.166 12.039 24.523 1.00 91.75 157 GLY A C 1
ATOM 1214 O O . GLY A 1 157 ? -19.787 11.267 25.403 1.00 91.75 157 GLY A O 1
ATOM 1215 N N . TYR A 1 158 ? -20.392 11.630 23.269 1.00 94.62 158 TYR A N 1
ATOM 1216 C CA . TYR A 1 158 ? -20.093 10.272 22.821 1.00 94.62 158 TYR A CA 1
ATOM 1217 C C . TYR A 1 158 ? -18.586 10.011 22.914 1.00 94.62 158 TYR A C 1
ATOM 1219 O O . TYR A 1 158 ? -17.773 10.831 22.480 1.00 94.62 158 TYR A O 1
ATOM 1227 N N . GLY A 1 159 ? -18.202 8.869 23.481 1.00 95.62 159 GLY A N 1
ATOM 1228 C CA . GLY A 1 159 ? -16.812 8.437 23.484 1.00 95.62 159 GLY A CA 1
ATOM 1229 C C . GLY A 1 159 ? -16.498 7.802 22.142 1.00 95.62 159 GLY A C 1
ATOM 1230 O O . GLY A 1 159 ? -17.115 6.803 21.801 1.00 95.62 159 GLY A O 1
ATOM 1231 N N . LEU A 1 160 ? -15.551 8.341 21.387 1.00 96.44 160 LEU A N 1
ATOM 1232 C CA . LEU A 1 160 ? -15.061 7.804 20.123 1.00 96.44 160 LEU A CA 1
ATOM 1233 C C . LEU A 1 160 ? -13.707 7.127 20.355 1.00 96.44 160 LEU A C 1
ATOM 1235 O O . LEU A 1 160 ? -12.803 7.723 20.942 1.00 96.44 160 LEU A O 1
ATOM 1239 N N . ILE A 1 161 ? -13.556 5.884 19.903 1.00 96.75 161 ILE A N 1
ATOM 1240 C CA . ILE A 1 161 ? -12.274 5.178 19.962 1.00 96.75 161 ILE A CA 1
ATOM 1241 C C . ILE A 1 161 ? -11.387 5.733 18.852 1.00 96.75 161 ILE A C 1
ATOM 1243 O O . ILE A 1 161 ? -11.722 5.623 17.674 1.00 96.75 161 ILE A O 1
ATOM 1247 N N . ILE A 1 162 ? -10.256 6.312 19.235 1.00 94.44 162 ILE A N 1
ATOM 1248 C CA . ILE A 1 162 ? -9.220 6.806 18.336 1.00 94.44 162 ILE A CA 1
ATOM 1249 C C . ILE A 1 162 ? -8.022 5.864 18.433 1.00 94.44 162 ILE A C 1
ATOM 1251 O O . ILE A 1 162 ? -7.346 5.860 19.468 1.00 94.44 162 ILE A O 1
ATOM 1255 N N . PRO A 1 163 ? -7.722 5.081 17.389 1.00 91.81 163 PRO A N 1
ATOM 1256 C CA . PRO A 1 163 ? -6.418 4.452 17.249 1.00 91.81 163 PRO A CA 1
ATOM 1257 C C . PRO A 1 163 ? -5.308 5.501 17.390 1.00 91.81 163 PRO A C 1
ATOM 1259 O O . PRO A 1 163 ? -5.276 6.494 16.668 1.00 91.81 163 PRO A O 1
ATOM 1262 N N . ARG A 1 164 ? -4.418 5.319 18.363 1.00 81.19 164 ARG A N 1
ATOM 1263 C CA . ARG A 1 164 ? -3.138 6.028 18.424 1.00 81.19 164 ARG A CA 1
ATOM 1264 C C . ARG A 1 164 ? -2.178 5.144 17.637 1.00 81.19 164 ARG A C 1
ATOM 1266 O O . ARG A 1 164 ? -2.154 3.958 17.897 1.00 81.19 164 ARG A O 1
ATOM 1273 N N . PHE A 1 165 ? -1.383 5.692 16.734 1.00 65.31 165 PHE A N 1
ATOM 1274 C CA . PHE A 1 165 ? -0.537 4.931 15.805 1.00 65.31 165 PHE A CA 1
ATOM 1275 C C . PHE A 1 165 ? -1.314 4.315 14.643 1.00 65.31 165 PHE A C 1
ATOM 1277 O O . PHE A 1 165 ? -1.799 3.189 14.711 1.00 65.31 165 PHE A O 1
ATOM 1284 N N . GLU A 1 166 ? -1.321 5.043 13.531 1.00 51.75 166 GLU A N 1
ATOM 1285 C CA . GLU A 1 166 ? -1.143 4.365 12.255 1.00 51.75 166 GLU A CA 1
ATOM 1286 C C . GLU A 1 166 ? 0.268 3.731 12.297 1.00 51.75 166 GLU A C 1
ATOM 1288 O O . GLU A 1 166 ? 1.213 4.409 12.727 1.00 51.75 166 GLU A O 1
ATOM 1293 N N . PRO A 1 167 ? 0.490 2.465 11.881 1.00 40.56 167 PRO A N 1
ATOM 1294 C CA . PRO A 1 167 ? 1.740 2.215 11.182 1.00 40.56 167 PRO A CA 1
ATOM 1295 C C . PRO A 1 167 ? 1.759 3.267 10.086 1.00 40.56 167 PRO A C 1
ATOM 1297 O O . PRO A 1 167 ? 0.752 3.438 9.395 1.00 40.56 167 PRO A O 1
ATOM 1300 N N . VAL A 1 168 ? 2.845 4.020 9.968 1.00 42.50 168 VAL A N 1
ATOM 1301 C CA . VAL A 1 168 ? 3.023 4.795 8.755 1.00 42.50 168 VAL A CA 1
ATOM 1302 C C . VAL A 1 168 ? 2.846 3.761 7.638 1.00 42.50 168 VAL A C 1
ATOM 1304 O O . VAL A 1 168 ? 3.677 2.869 7.482 1.00 42.50 168 VAL A O 1
ATOM 1307 N N . ILE A 1 169 ? 1.760 3.839 6.865 1.00 45.38 169 ILE A N 1
ATOM 1308 C CA . ILE A 1 169 ? 1.967 3.651 5.443 1.00 45.38 169 ILE A CA 1
ATOM 1309 C C . ILE A 1 169 ? 2.788 4.893 5.141 1.00 45.38 169 ILE A C 1
ATOM 1311 O O . ILE A 1 169 ? 2.236 5.941 4.807 1.00 45.38 169 ILE A O 1
ATOM 1315 N N . GLU A 1 170 ? 4.107 4.839 5.391 1.00 43.34 170 GLU A N 1
ATOM 1316 C CA . GLU A 1 170 ? 4.957 5.731 4.631 1.00 43.34 170 GLU A CA 1
ATOM 1317 C C . GLU A 1 170 ? 4.509 5.411 3.216 1.00 43.34 170 GLU A C 1
ATOM 1319 O O . GLU A 1 170 ? 4.430 4.212 2.898 1.00 43.34 170 GLU A O 1
ATOM 1324 N N . PRO A 1 171 ? 4.058 6.404 2.419 1.00 54.56 171 PRO A N 1
ATOM 1325 C CA . PRO A 1 171 ? 3.915 6.142 1.002 1.00 54.56 171 PRO A CA 1
ATOM 1326 C C . PRO A 1 171 ? 5.209 5.438 0.654 1.00 54.56 171 PRO A C 1
ATOM 1328 O O . PRO A 1 171 ? 6.277 5.976 0.966 1.00 54.56 171 PRO A O 1
ATOM 1331 N N . GLN A 1 172 ? 5.077 4.179 0.222 1.00 61.94 172 GLN A N 1
ATOM 1332 C CA . GLN A 1 172 ? 6.203 3.285 0.017 1.00 61.94 172 GLN A CA 1
ATOM 1333 C C . GLN A 1 172 ? 7.300 4.126 -0.620 1.00 61.94 172 GLN A C 1
ATOM 1335 O O . GLN A 1 172 ? 6.973 4.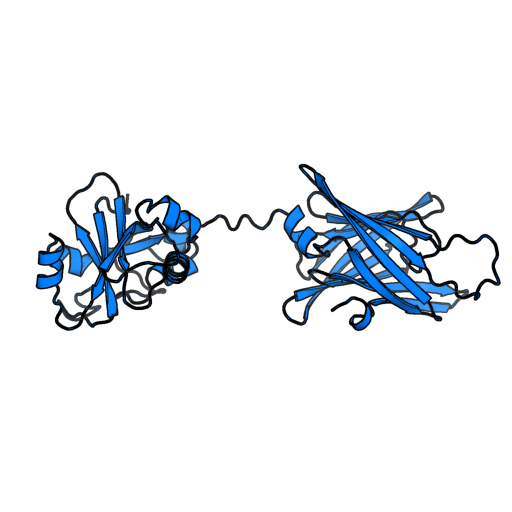944 -1.489 1.00 61.94 172 GLN A O 1
ATOM 1340 N N . SER A 1 173 ? 8.533 4.067 -0.104 1.00 82.50 173 SER A N 1
ATOM 1341 C CA . SER A 1 173 ? 9.539 5.051 -0.513 1.00 82.50 173 SER A CA 1
ATOM 1342 C C . SER A 1 173 ? 9.546 5.148 -2.047 1.00 82.50 173 SER A C 1
ATOM 1344 O O . SER A 1 173 ? 9.302 4.131 -2.701 1.00 82.50 173 SER A O 1
ATOM 1346 N N . PRO A 1 174 ? 9.745 6.329 -2.659 1.00 87.88 174 PRO A N 1
ATOM 1347 C CA . PRO A 1 174 ? 9.728 6.454 -4.117 1.00 87.88 174 PRO A CA 1
ATOM 1348 C C . PRO A 1 174 ? 10.541 5.362 -4.830 1.00 87.88 174 PRO A C 1
ATOM 1350 O O . PRO A 1 174 ? 10.122 4.825 -5.853 1.00 87.88 174 PRO A O 1
ATOM 1353 N N . LEU A 1 175 ? 11.654 4.969 -4.201 1.00 89.25 175 LEU A N 1
ATOM 1354 C CA . LEU A 1 175 ? 12.498 3.862 -4.619 1.00 89.25 175 LEU A CA 1
ATOM 1355 C C . LEU A 1 175 ? 11.781 2.509 -4.561 1.00 89.25 175 LEU A C 1
ATOM 1357 O O . LEU A 1 175 ? 11.825 1.763 -5.532 1.00 89.25 175 LEU A O 1
ATOM 1361 N N . ASP A 1 176 ? 11.121 2.192 -3.449 1.00 87.06 176 ASP A N 1
ATOM 1362 C CA . ASP A 1 176 ? 10.402 0.932 -3.271 1.00 87.06 176 ASP A CA 1
ATOM 1363 C C . ASP A 1 176 ? 9.168 0.848 -4.199 1.00 87.06 176 ASP A C 1
ATOM 1365 O O . ASP A 1 176 ? 8.937 -0.206 -4.780 1.00 87.06 176 ASP A O 1
ATOM 1369 N N . GLN A 1 177 ? 8.429 1.947 -4.434 1.00 89.00 177 GLN A N 1
ATOM 1370 C CA . GLN A 1 177 ? 7.281 1.961 -5.370 1.00 89.00 177 GLN A CA 1
ATOM 1371 C C . GLN A 1 177 ? 7.697 1.595 -6.794 1.00 89.00 177 GLN A C 1
ATOM 1373 O O . GLN A 1 177 ? 6.963 0.938 -7.525 1.00 89.00 177 GLN A O 1
ATOM 1378 N N . LEU A 1 178 ? 8.873 2.062 -7.206 1.00 95.31 178 LEU A N 1
ATOM 1379 C CA . LEU A 1 178 ? 9.440 1.739 -8.508 1.00 95.31 178 LEU A CA 1
ATOM 1380 C C . LEU A 1 178 ? 10.120 0.366 -8.502 1.00 95.31 178 LEU A C 1
ATOM 1382 O O . LEU A 1 178 ? 10.169 -0.279 -9.545 1.00 95.31 178 LEU A O 1
ATOM 1386 N N . ALA A 1 179 ? 10.628 -0.096 -7.355 1.00 93.00 179 ALA A N 1
ATOM 1387 C CA . ALA A 1 179 ? 11.222 -1.425 -7.221 1.00 93.00 179 ALA A CA 1
ATOM 1388 C C . ALA A 1 179 ? 10.169 -2.520 -7.394 1.00 93.00 179 ALA A C 1
ATOM 1390 O O . ALA A 1 179 ? 10.466 -3.538 -8.009 1.00 93.00 179 ALA A O 1
ATOM 1391 N N . ASP A 1 180 ? 8.930 -2.263 -6.973 1.00 90.06 180 ASP A N 1
ATOM 1392 C CA . ASP A 1 180 ? 7.784 -3.142 -7.216 1.00 90.06 180 ASP A CA 1
ATOM 1393 C C . ASP A 1 180 ? 7.452 -3.315 -8.703 1.00 90.06 180 ASP A C 1
ATOM 1395 O O . ASP A 1 180 ? 6.689 -4.210 -9.052 1.00 90.06 180 ASP A O 1
ATOM 1399 N N . LEU A 1 181 ? 8.018 -2.507 -9.607 1.00 94.62 181 LEU A N 1
ATOM 1400 C CA . LEU A 1 181 ? 7.899 -2.730 -11.049 1.00 94.62 181 LEU A CA 1
ATOM 1401 C C . LEU A 1 181 ? 8.833 -3.824 -11.563 1.00 94.62 181 LEU A C 1
ATOM 1403 O O . LEU A 1 181 ? 8.630 -4.276 -12.680 1.00 94.62 181 LEU A O 1
ATOM 1407 N N . LEU A 1 182 ? 9.855 -4.233 -10.810 1.00 95.69 182 LEU A N 1
ATOM 1408 C CA . LEU A 1 182 ? 10.879 -5.178 -11.254 1.00 95.69 182 LEU A CA 1
ATOM 1409 C C . LEU A 1 182 ? 10.829 -6.483 -10.437 1.00 95.69 182 LEU A C 1
ATOM 1411 O O . LEU A 1 182 ? 10.317 -6.495 -9.317 1.00 95.69 182 LEU A O 1
ATOM 1415 N N . PRO A 1 183 ? 11.381 -7.597 -10.951 1.00 89.94 183 PRO A N 1
ATOM 1416 C CA . PRO A 1 183 ? 11.473 -8.839 -10.194 1.00 89.94 183 PRO A CA 1
ATOM 1417 C C . PRO A 1 183 ? 12.354 -8.689 -8.959 1.00 89.94 183 PRO A C 1
ATOM 1419 O O . PRO A 1 183 ? 13.458 -8.151 -9.017 1.00 89.94 183 PRO A O 1
ATOM 1422 N N . ASN A 1 184 ? 11.899 -9.248 -7.844 1.00 87.50 184 ASN A N 1
ATOM 1423 C CA . ASN A 1 184 ? 12.583 -9.169 -6.554 1.00 87.50 184 ASN A CA 1
ATOM 1424 C C . ASN A 1 184 ? 13.534 -10.351 -6.276 1.00 87.50 184 ASN A C 1
ATOM 1426 O O . ASN A 1 184 ? 14.129 -10.420 -5.200 1.00 87.50 184 ASN A O 1
ATOM 1430 N N . GLN A 1 185 ? 13.691 -11.276 -7.229 1.00 86.94 185 GLN A N 1
ATOM 1431 C CA . GLN A 1 185 ? 14.489 -12.489 -7.065 1.00 86.94 185 GLN A CA 1
ATOM 1432 C C . GLN A 1 185 ? 15.601 -12.583 -8.117 1.00 86.94 185 GLN A C 1
ATOM 1434 O O . GLN A 1 185 ? 15.347 -12.703 -9.315 1.00 86.94 185 GLN A O 1
ATOM 1439 N N . VAL A 1 186 ? 16.854 -12.597 -7.654 1.00 91.50 186 VAL A N 1
ATOM 1440 C CA . VAL A 1 186 ? 18.022 -12.906 -8.496 1.00 91.50 186 VAL A CA 1
ATOM 1441 C C . VAL A 1 186 ? 17.848 -14.279 -9.153 1.00 91.50 186 VAL A C 1
ATOM 1443 O O . VAL A 1 186 ? 17.416 -15.237 -8.511 1.00 91.50 186 VAL A O 1
ATOM 1446 N N . GLY A 1 187 ? 18.189 -14.368 -10.437 1.00 90.50 187 GLY A N 1
ATOM 1447 C CA . GLY A 1 187 ? 17.951 -15.532 -11.288 1.00 90.50 187 GLY A CA 1
ATOM 1448 C C . GLY A 1 187 ? 16.635 -15.478 -12.070 1.00 90.50 187 GLY A C 1
ATOM 1449 O O . GLY A 1 187 ? 16.422 -16.335 -12.928 1.00 90.50 187 GLY A O 1
ATOM 1450 N N . PHE A 1 188 ? 15.773 -14.479 -11.832 1.00 91.75 188 PHE A N 1
ATOM 1451 C CA . PHE A 1 188 ? 14.603 -14.244 -12.680 1.00 91.75 188 PHE A CA 1
ATOM 1452 C C . PHE A 1 188 ? 15.036 -14.088 -14.142 1.00 91.75 188 PHE A C 1
ATOM 1454 O O . PHE A 1 188 ? 15.998 -13.367 -14.425 1.00 91.75 188 PHE A O 1
ATOM 1461 N N . THR A 1 189 ? 14.347 -14.778 -15.054 1.00 94.12 189 THR A N 1
ATOM 1462 C CA . THR A 1 189 ? 14.714 -14.830 -16.472 1.00 94.12 189 THR A CA 1
ATOM 1463 C C . THR A 1 189 ? 13.554 -14.382 -17.355 1.00 94.12 189 THR A C 1
ATOM 1465 O O . THR A 1 189 ? 12.461 -14.950 -17.320 1.00 94.12 189 THR A O 1
ATOM 1468 N N . TRP A 1 190 ? 13.809 -13.371 -18.177 1.00 96.06 190 TRP A N 1
ATOM 1469 C CA . TRP A 1 190 ? 12.889 -12.906 -19.202 1.00 96.06 190 TRP A CA 1
ATOM 1470 C C . TRP A 1 190 ? 13.209 -13.571 -20.535 1.00 96.06 190 TRP A C 1
ATOM 1472 O O . TRP A 1 190 ? 14.352 -13.509 -20.987 1.00 96.06 190 TRP A O 1
ATOM 1482 N N . TYR A 1 191 ? 12.199 -14.154 -21.174 1.00 95.75 191 TYR A N 1
ATOM 1483 C CA . TYR A 1 191 ? 12.284 -14.663 -22.539 1.00 95.75 191 TYR A CA 1
ATOM 1484 C C . TYR A 1 191 ? 11.411 -13.795 -23.430 1.00 95.75 191 TYR A C 1
ATOM 1486 O O . TYR A 1 191 ? 10.199 -13.733 -23.233 1.00 95.75 191 TYR A O 1
ATOM 1494 N N . TYR A 1 192 ? 12.011 -13.128 -24.405 1.00 96.31 192 TYR A N 1
ATOM 1495 C CA . TYR A 1 192 ? 11.290 -12.270 -25.334 1.00 96.31 192 TYR A CA 1
ATOM 1496 C C . TYR A 1 192 ? 11.301 -12.853 -26.737 1.00 96.31 192 TYR A C 1
ATOM 1498 O O . TYR A 1 192 ? 12.286 -13.447 -27.170 1.00 96.31 192 TYR A O 1
ATOM 1506 N N . SER A 1 193 ? 10.216 -12.610 -27.464 1.00 94.38 193 SER A N 1
ATOM 1507 C CA . SER A 1 193 ? 10.101 -12.879 -28.895 1.00 94.38 193 SER A CA 1
ATOM 1508 C C . SER A 1 193 ? 9.468 -11.678 -29.594 1.00 94.38 193 SER A C 1
ATOM 1510 O O . SER A 1 193 ? 8.754 -10.892 -28.972 1.00 94.38 193 SER A O 1
ATOM 1512 N N . GLY A 1 194 ? 9.752 -11.478 -30.876 1.00 93.19 194 GLY A N 1
ATOM 1513 C CA . GLY A 1 194 ? 9.332 -10.275 -31.574 1.00 93.19 194 GLY A CA 1
ATOM 1514 C C . GLY A 1 194 ? 9.460 -10.326 -33.088 1.00 93.19 194 GLY A C 1
ATOM 1515 O O . GLY A 1 194 ? 9.443 -11.376 -33.728 1.00 93.19 194 GLY A O 1
ATOM 1516 N N . PHE A 1 195 ? 9.529 -9.132 -33.665 1.00 91.12 195 PHE A N 1
ATOM 1517 C CA . PHE A 1 195 ? 9.552 -8.902 -35.103 1.00 91.12 195 PHE A CA 1
ATOM 1518 C C . PHE A 1 195 ? 10.673 -9.677 -35.818 1.00 91.12 195 PHE A C 1
ATOM 1520 O O . PHE A 1 195 ? 11.813 -9.671 -35.368 1.00 91.12 195 PHE A O 1
ATOM 1527 N N . ALA A 1 196 ? 10.355 -10.273 -36.974 1.00 86.56 196 ALA A N 1
ATOM 1528 C CA . ALA A 1 196 ? 11.306 -10.953 -37.863 1.00 86.56 196 ALA A CA 1
ATOM 1529 C C . ALA A 1 196 ? 12.197 -11.999 -37.161 1.00 86.56 196 ALA A C 1
ATOM 1531 O O . ALA A 1 196 ? 13.415 -11.968 -37.303 1.00 86.56 196 ALA A O 1
ATOM 1532 N N . GLU A 1 197 ? 11.568 -12.910 -36.407 1.00 84.88 197 GLU A N 1
ATOM 1533 C CA . GLU A 1 197 ? 12.240 -13.992 -35.658 1.00 84.88 197 GLU A CA 1
ATOM 1534 C C . GLU A 1 197 ? 13.184 -13.493 -34.556 1.00 84.88 197 GLU A C 1
ATOM 1536 O O . GLU A 1 197 ? 13.976 -14.258 -34.016 1.00 84.88 197 GLU A O 1
ATOM 1541 N N . TYR A 1 198 ? 13.077 -12.217 -34.179 1.00 91.12 198 TYR A N 1
ATOM 1542 C CA . TYR A 1 198 ? 13.819 -11.683 -33.053 1.00 91.12 198 TYR A CA 1
ATOM 1543 C C . TYR A 1 198 ? 13.448 -12.421 -31.767 1.00 91.12 198 TYR A C 1
ATOM 1545 O O . TYR A 1 198 ? 12.269 -12.556 -31.426 1.00 91.12 198 TYR A O 1
ATOM 1553 N N . GLY A 1 199 ? 14.467 -12.821 -31.021 1.00 93.31 199 GLY A N 1
ATOM 1554 C CA . GLY A 1 199 ? 14.341 -13.324 -29.669 1.00 93.31 199 GLY A CA 1
ATOM 1555 C C . GLY A 1 199 ? 15.562 -12.936 -28.853 1.00 93.31 199 GLY A C 1
ATOM 1556 O O . GLY A 1 199 ? 16.638 -12.667 -29.390 1.00 93.31 199 GLY A O 1
ATOM 1557 N N . HIS A 1 200 ? 15.371 -12.801 -27.548 1.00 95.44 200 HIS A N 1
ATOM 1558 C CA . HIS A 1 200 ? 16.478 -12.638 -26.620 1.00 95.44 200 HIS A CA 1
ATOM 1559 C C . HIS A 1 200 ? 16.074 -13.120 -25.235 1.00 95.44 200 HIS A C 1
ATOM 1561 O O . HIS A 1 200 ? 14.899 -13.094 -24.853 1.00 95.44 200 HIS A O 1
ATOM 1567 N N . VAL A 1 201 ? 17.078 -13.525 -24.469 1.00 95.50 201 VAL A N 1
ATOM 1568 C CA . VAL A 1 201 ? 16.917 -13.915 -23.076 1.00 95.50 201 VAL A CA 1
ATOM 1569 C C . VAL A 1 201 ? 17.702 -12.963 -22.190 1.00 95.50 201 VAL A C 1
ATOM 1571 O O . VAL A 1 201 ? 18.816 -12.561 -22.519 1.00 95.50 201 VAL A O 1
ATOM 1574 N N . MET A 1 202 ? 17.124 -12.600 -21.052 1.00 95.88 202 MET A N 1
ATOM 1575 C CA . MET A 1 202 ? 17.781 -11.802 -20.024 1.00 95.88 202 MET A CA 1
ATOM 1576 C C . MET A 1 202 ? 17.640 -12.480 -18.670 1.00 95.88 202 MET A C 1
ATOM 1578 O O . MET A 1 202 ? 16.575 -12.995 -18.353 1.00 95.88 202 MET A O 1
ATOM 1582 N N . THR A 1 203 ? 18.667 -12.411 -17.831 1.00 96.50 203 THR A N 1
ATOM 1583 C CA . THR A 1 203 ? 18.644 -12.933 -16.461 1.00 96.50 203 THR A CA 1
ATOM 1584 C C . THR A 1 203 ? 19.108 -11.865 -15.478 1.00 96.50 203 THR A C 1
ATOM 1586 O O . THR A 1 203 ? 20.148 -11.226 -15.669 1.00 96.50 203 THR A O 1
ATOM 1589 N N . LEU A 1 204 ? 18.347 -11.688 -14.397 1.00 96.56 204 LEU A N 1
ATOM 1590 C CA . LEU A 1 204 ? 18.689 -10.796 -13.294 1.00 96.56 204 LEU A CA 1
ATOM 1591 C C . LEU A 1 204 ? 19.842 -11.390 -12.474 1.00 96.56 204 LEU A C 1
ATOM 1593 O O . LEU A 1 204 ? 19.664 -12.390 -11.785 1.00 96.56 204 LEU A O 1
ATOM 1597 N N . GLN A 1 205 ? 21.016 -10.766 -12.526 1.00 97.75 205 GLN A N 1
ATOM 1598 C CA . GLN A 1 205 ? 22.233 -11.247 -11.865 1.00 97.75 205 GLN A CA 1
ATOM 1599 C C . GLN A 1 205 ? 22.396 -10.710 -10.442 1.00 97.75 205 GLN A C 1
ATOM 1601 O O . GLN A 1 205 ? 22.920 -11.404 -9.574 1.00 97.75 205 GLN A O 1
ATOM 1606 N N . ALA A 1 206 ? 21.977 -9.469 -10.194 1.00 95.81 206 ALA A N 1
ATOM 1607 C CA . ALA A 1 206 ? 22.126 -8.834 -8.890 1.00 95.81 206 ALA A CA 1
ATOM 1608 C C . ALA A 1 206 ? 21.085 -7.737 -8.670 1.00 95.81 206 ALA A C 1
ATOM 1610 O O . ALA A 1 206 ? 20.683 -7.060 -9.617 1.00 95.81 206 ALA A O 1
ATOM 1611 N N . ILE A 1 207 ? 20.718 -7.545 -7.402 1.00 95.50 207 ILE A N 1
ATOM 1612 C CA . ILE A 1 207 ? 19.953 -6.400 -6.905 1.00 95.50 207 ILE A CA 1
ATOM 1613 C C . ILE A 1 207 ? 20.812 -5.744 -5.823 1.00 95.50 207 ILE A C 1
ATOM 1615 O O . ILE A 1 207 ? 21.032 -6.320 -4.758 1.00 95.50 207 ILE A O 1
ATOM 1619 N N . GLU A 1 208 ? 21.339 -4.562 -6.111 1.00 93.88 208 GLU A N 1
ATOM 1620 C CA . GLU A 1 208 ? 22.166 -3.781 -5.196 1.00 93.88 208 GLU A CA 1
ATOM 1621 C C . GLU A 1 208 ? 21.324 -2.645 -4.615 1.00 93.88 208 GLU A C 1
ATOM 1623 O O . GLU A 1 208 ? 20.674 -1.899 -5.351 1.00 93.88 208 GLU A O 1
ATOM 1628 N N . ARG A 1 209 ? 21.330 -2.518 -3.286 1.00 87.50 209 ARG A N 1
ATOM 1629 C CA . ARG A 1 209 ? 20.665 -1.429 -2.570 1.00 87.50 209 ARG A CA 1
ATOM 1630 C C . ARG A 1 209 ? 21.715 -0.502 -1.982 1.00 87.50 209 ARG A C 1
ATOM 1632 O O . ARG A 1 209 ? 22.518 -0.922 -1.151 1.00 87.50 209 ARG A O 1
ATOM 1639 N N . GLU A 1 210 ? 21.657 0.758 -2.378 1.00 87.81 210 GLU A N 1
ATOM 1640 C CA . GLU A 1 210 ? 22.428 1.848 -1.787 1.00 87.81 210 GLU A CA 1
ATOM 1641 C C . GLU A 1 210 ? 21.484 2.805 -1.041 1.00 87.81 210 GLU A C 1
ATOM 1643 O O . GLU A 1 210 ? 20.265 2.648 -1.106 1.00 87.81 210 GLU A O 1
ATOM 1648 N N . GLU A 1 211 ? 22.021 3.797 -0.319 1.00 79.12 211 GLU A N 1
ATOM 1649 C CA . GLU A 1 211 ? 21.205 4.702 0.514 1.00 79.12 211 GLU A CA 1
ATOM 1650 C C . GLU A 1 211 ? 20.058 5.370 -0.264 1.00 79.12 211 GLU A C 1
ATOM 1652 O O . GLU A 1 211 ? 18.959 5.487 0.271 1.00 79.12 211 GLU A O 1
ATOM 1657 N N . ASN A 1 212 ? 20.287 5.745 -1.530 1.00 85.69 212 ASN A N 1
ATOM 1658 C CA . ASN A 1 212 ? 19.337 6.517 -2.343 1.00 85.69 212 ASN A CA 1
ATOM 1659 C C . ASN A 1 212 ? 19.040 5.904 -3.724 1.00 85.69 212 ASN A C 1
ATOM 1661 O O . ASN A 1 212 ? 18.510 6.600 -4.596 1.00 85.69 212 ASN A O 1
ATOM 1665 N N . GLN A 1 213 ? 19.402 4.639 -3.956 1.00 93.44 213 GLN A N 1
ATOM 1666 C CA . GLN A 1 213 ? 19.133 3.978 -5.233 1.00 93.44 213 GLN A CA 1
ATOM 1667 C C . GLN A 1 213 ? 19.063 2.453 -5.132 1.00 93.44 213 GLN A C 1
ATOM 1669 O O . GLN A 1 213 ? 19.701 1.842 -4.272 1.00 93.44 213 GLN A O 1
ATOM 1674 N N . TYR A 1 214 ? 18.336 1.852 -6.074 1.00 94.12 214 TYR A N 1
ATOM 1675 C CA . TYR A 1 214 ? 18.448 0.431 -6.402 1.00 94.12 214 TYR A CA 1
ATOM 1676 C C . TYR A 1 214 ? 19.113 0.267 -7.767 1.00 94.12 214 TYR A C 1
ATOM 1678 O O . TYR A 1 214 ? 18.773 0.984 -8.710 1.00 94.12 214 TYR A O 1
ATOM 1686 N N . ILE A 1 215 ? 20.022 -0.700 -7.884 1.00 97.00 215 ILE A N 1
ATOM 1687 C CA . ILE A 1 215 ? 20.654 -1.082 -9.149 1.00 97.00 215 ILE A CA 1
ATOM 1688 C C . ILE A 1 215 ? 20.383 -2.564 -9.400 1.00 97.00 215 ILE A C 1
ATOM 1690 O O . ILE A 1 215 ? 20.848 -3.431 -8.662 1.00 97.00 215 ILE A O 1
ATOM 1694 N N . TYR A 1 216 ? 19.670 -2.858 -10.479 1.00 98.00 216 TYR A N 1
ATOM 1695 C CA . TYR A 1 216 ? 19.446 -4.209 -10.976 1.00 98.00 216 TYR A CA 1
ATOM 1696 C C . TYR A 1 216 ? 20.422 -4.458 -12.116 1.00 98.00 216 TYR A C 1
ATOM 1698 O O . TYR A 1 216 ? 20.422 -3.716 -13.099 1.00 98.00 216 TYR A O 1
ATOM 1706 N N . ARG A 1 217 ? 21.259 -5.490 -12.002 1.00 97.75 217 ARG A N 1
ATOM 1707 C CA . ARG A 1 217 ? 22.204 -5.875 -13.059 1.00 97.75 217 ARG A CA 1
ATOM 1708 C C . ARG A 1 217 ? 21.648 -7.048 -13.839 1.00 97.75 217 ARG A C 1
ATOM 1710 O O . ARG A 1 217 ? 21.382 -8.099 -13.261 1.00 97.75 217 ARG A O 1
ATOM 1717 N N . VAL A 1 218 ? 21.512 -6.871 -15.143 1.00 97.25 218 VAL A N 1
ATOM 1718 C CA . VAL A 1 218 ? 20.931 -7.849 -16.055 1.00 97.25 218 VAL A CA 1
ATOM 1719 C C . VAL A 1 218 ? 21.957 -8.192 -17.131 1.00 97.25 218 VAL A C 1
ATOM 1721 O O . VAL A 1 218 ? 22.626 -7.315 -17.684 1.00 97.25 218 VAL A O 1
ATOM 1724 N N . THR A 1 219 ? 22.092 -9.481 -17.415 1.00 96.56 219 THR A N 1
ATOM 1725 C CA . THR A 1 219 ? 22.885 -9.986 -18.541 1.00 96.56 219 THR A CA 1
ATOM 1726 C C . THR A 1 219 ? 22.017 -10.879 -19.400 1.00 96.56 219 THR A C 1
ATOM 1728 O O . THR A 1 219 ? 21.072 -11.482 -18.897 1.00 96.56 219 THR A O 1
ATOM 1731 N N . GLY A 1 220 ? 22.347 -11.004 -20.673 1.00 94.69 220 GLY A N 1
ATOM 1732 C CA . GLY A 1 220 ? 21.552 -11.797 -21.593 1.00 94.69 220 GLY A CA 1
ATOM 1733 C C . GLY A 1 220 ? 22.267 -12.064 -22.900 1.00 94.69 220 GLY A C 1
ATOM 1734 O O . GLY A 1 220 ? 23.452 -11.764 -23.040 1.00 94.69 220 GLY A O 1
ATOM 1735 N N . GLU A 1 221 ? 21.518 -12.593 -23.852 1.00 94.31 221 GLU A N 1
ATOM 1736 C CA . GLU A 1 221 ? 21.976 -12.828 -25.215 1.00 94.31 221 GLU A CA 1
ATOM 1737 C C . GLU A 1 221 ? 20.796 -12.671 -26.179 1.00 94.31 221 GLU A C 1
ATOM 1739 O O . GLU A 1 221 ? 19.662 -13.024 -25.844 1.00 94.31 221 GLU A O 1
ATOM 1744 N N . VAL A 1 222 ? 21.058 -12.096 -27.351 1.00 93.00 222 VAL A N 1
ATOM 1745 C CA . VAL A 1 222 ? 20.121 -12.082 -28.481 1.00 93.00 222 VAL A CA 1
ATOM 1746 C C . VAL A 1 222 ? 20.289 -13.375 -29.260 1.00 93.00 222 VAL A C 1
ATOM 1748 O O . VAL A 1 222 ? 21.414 -13.777 -29.542 1.00 93.00 222 VAL A O 1
ATOM 1751 N N . ASP A 1 223 ? 19.183 -13.999 -29.648 1.00 88.75 223 ASP A N 1
ATOM 1752 C CA . ASP A 1 223 ? 19.227 -15.174 -30.513 1.00 88.75 223 ASP A CA 1
ATOM 1753 C C . ASP A 1 223 ? 19.941 -14.819 -31.823 1.00 88.75 223 ASP A C 1
ATOM 1755 O O . ASP A 1 223 ? 19.682 -13.764 -32.400 1.00 88.75 223 ASP A O 1
ATOM 1759 N N . ASP A 1 224 ? 20.845 -15.677 -32.302 1.00 81.44 224 ASP A N 1
ATOM 1760 C CA . ASP A 1 224 ? 21.544 -15.451 -33.568 1.00 81.44 224 ASP A CA 1
ATOM 1761 C C . ASP A 1 224 ? 20.619 -15.782 -34.755 1.00 81.44 224 ASP A C 1
ATOM 1763 O O . ASP A 1 224 ? 20.439 -16.963 -35.080 1.00 81.44 224 ASP A O 1
ATOM 1767 N N . PRO A 1 225 ? 20.073 -14.775 -35.471 1.00 69.00 225 PRO A N 1
ATOM 1768 C CA . PRO A 1 225 ? 19.169 -15.025 -36.590 1.00 69.00 225 PRO A CA 1
ATOM 1769 C C . PRO A 1 225 ? 19.905 -15.578 -37.820 1.00 69.00 225 PRO A C 1
ATOM 1771 O O . PRO A 1 225 ? 19.270 -16.008 -38.778 1.00 69.00 225 PRO A O 1
ATOM 1774 N N . SER A 1 226 ? 21.244 -15.549 -37.831 1.00 69.44 226 SER A N 1
ATOM 1775 C CA . SER A 1 226 ? 22.068 -16.078 -38.920 1.00 69.44 226 SER A CA 1
ATOM 1776 C C . SER A 1 226 ? 22.407 -17.560 -38.755 1.00 69.44 226 SER A C 1
ATOM 1778 O O . SER A 1 226 ? 23.017 -18.141 -39.647 1.00 69.44 226 SER A O 1
ATOM 1780 N N . GLY A 1 227 ? 22.059 -18.178 -37.620 1.00 67.00 227 GLY A N 1
ATOM 1781 C CA . GLY A 1 227 ? 22.396 -19.577 -37.346 1.00 67.00 227 GLY A CA 1
ATOM 1782 C C . GLY A 1 227 ? 23.905 -19.861 -37.363 1.00 67.00 227 GLY A C 1
ATOM 1783 O O . GLY A 1 227 ? 24.319 -20.959 -37.737 1.00 67.00 227 GLY A O 1
ATOM 1784 N N . GLY A 1 228 ? 24.732 -18.879 -36.994 1.00 67.44 228 GLY A N 1
ATOM 1785 C CA . GLY A 1 228 ? 26.192 -18.962 -36.977 1.00 67.44 228 GLY A CA 1
ATOM 1786 C C . GLY A 1 228 ? 26.886 -18.541 -38.275 1.00 67.44 228 GLY A C 1
ATOM 1787 O O . GLY A 1 228 ? 28.107 -18.677 -38.374 1.00 67.44 228 GLY A O 1
ATOM 1788 N N . GLU A 1 229 ? 26.157 -18.038 -39.277 1.00 71.69 229 GLU A N 1
ATOM 1789 C CA . GLU A 1 229 ? 26.750 -17.581 -40.544 1.00 71.69 229 GLU A CA 1
ATOM 1790 C C . GLU A 1 229 ? 27.547 -16.273 -40.394 1.00 71.69 229 GLU A C 1
ATOM 1792 O O . GLU A 1 229 ? 28.503 -16.035 -41.141 1.00 71.69 229 GLU A O 1
ATOM 1797 N N . VAL A 1 230 ? 27.205 -15.430 -39.412 1.00 71.00 230 VAL A N 1
ATOM 1798 C CA . VAL A 1 230 ? 27.932 -14.185 -39.122 1.00 71.00 230 VAL A CA 1
ATOM 1799 C C . VAL A 1 230 ? 28.973 -14.415 -38.025 1.00 71.00 230 VAL A C 1
ATOM 1801 O O . VAL A 1 230 ? 28.683 -14.399 -36.831 1.00 71.00 230 VAL A O 1
ATOM 1804 N N . VAL A 1 231 ? 30.233 -14.573 -38.431 1.00 71.12 231 VAL A N 1
ATOM 1805 C CA . VAL A 1 231 ? 31.357 -14.776 -37.505 1.00 71.12 231 VAL A CA 1
ATOM 1806 C C . VAL A 1 231 ? 31.806 -13.449 -36.884 1.00 71.12 231 VAL A C 1
ATOM 1808 O O . VAL A 1 231 ? 32.116 -12.494 -37.594 1.00 71.12 231 VAL A O 1
ATOM 1811 N N . GLY A 1 232 ? 31.920 -13.415 -35.552 1.00 71.44 232 GLY A N 1
ATOM 1812 C CA . GLY A 1 232 ? 32.506 -12.294 -34.805 1.00 71.44 232 GLY A CA 1
ATOM 1813 C C . GLY A 1 232 ? 31.522 -11.204 -34.374 1.00 71.44 232 GLY A C 1
ATOM 1814 O O . GLY A 1 232 ? 31.963 -10.170 -33.874 1.00 71.44 232 GLY A O 1
ATOM 1815 N N . ARG A 1 233 ? 30.213 -11.419 -34.549 1.00 78.25 233 ARG A N 1
ATOM 1816 C CA . ARG A 1 233 ? 29.182 -10.552 -33.973 1.00 78.25 233 ARG A CA 1
ATOM 1817 C C . ARG A 1 233 ? 28.974 -10.910 -32.501 1.00 78.25 233 ARG A C 1
ATOM 1819 O O . ARG A 1 233 ? 28.835 -12.082 -32.168 1.00 78.25 233 ARG A O 1
ATOM 1826 N N . ASP A 1 234 ? 28.986 -9.900 -31.639 1.00 83.75 234 ASP A N 1
ATOM 1827 C CA . ASP A 1 234 ? 28.677 -10.049 -30.219 1.00 83.75 234 ASP A CA 1
ATOM 1828 C C . ASP A 1 234 ? 27.162 -9.947 -30.025 1.00 83.75 234 ASP A C 1
ATOM 1830 O O . ASP A 1 234 ? 26.555 -8.927 -30.361 1.00 83.75 234 ASP A O 1
ATOM 1834 N N . PHE A 1 235 ? 26.558 -11.027 -29.538 1.00 88.38 235 PHE A N 1
ATOM 1835 C CA . PHE A 1 235 ? 25.134 -11.096 -29.214 1.00 88.38 235 PHE A CA 1
ATOM 1836 C C . PHE A 1 235 ? 24.871 -10.926 -27.719 1.00 88.38 235 PHE A C 1
ATOM 1838 O O . PHE A 1 235 ? 23.715 -10.940 -27.297 1.00 88.38 235 PHE A O 1
ATOM 1845 N N . SER A 1 236 ? 25.923 -10.759 -26.912 1.00 90.50 236 SER A N 1
ATOM 1846 C CA . SER A 1 236 ? 25.781 -10.582 -25.478 1.00 90.50 236 SER A CA 1
ATOM 1847 C C . SER A 1 236 ? 25.101 -9.256 -25.149 1.00 90.50 236 SER A C 1
ATOM 1849 O O . SER A 1 236 ? 25.310 -8.219 -25.781 1.00 90.50 236 SER A O 1
ATOM 1851 N N . LEU A 1 237 ? 24.263 -9.306 -24.121 1.00 91.00 237 LEU A N 1
ATOM 1852 C CA . LEU A 1 237 ? 23.498 -8.179 -23.625 1.00 91.00 237 LEU A CA 1
ATOM 1853 C C . LEU A 1 237 ? 23.955 -7.836 -22.214 1.00 91.00 237 LEU A C 1
ATOM 1855 O O . LEU A 1 237 ? 24.082 -8.707 -21.349 1.00 91.00 237 LEU A O 1
ATOM 1859 N N . SER A 1 238 ? 24.135 -6.543 -21.957 1.00 93.50 238 SER A N 1
ATOM 1860 C CA . SER A 1 238 ? 24.303 -6.020 -20.605 1.00 93.50 238 SER A CA 1
ATOM 1861 C C . SER A 1 238 ? 23.427 -4.796 -20.412 1.00 93.50 238 SER A C 1
ATOM 1863 O O . SER A 1 238 ? 23.531 -3.806 -21.143 1.00 93.50 238 SER A O 1
ATOM 1865 N N . LEU A 1 239 ? 22.572 -4.884 -19.398 1.00 94.81 239 LEU A N 1
ATOM 1866 C CA . LEU A 1 239 ? 21.565 -3.891 -19.077 1.00 94.81 239 LEU A CA 1
ATOM 1867 C C . LEU A 1 239 ? 21.524 -3.660 -17.565 1.00 94.81 239 LEU A C 1
ATOM 1869 O O . LEU A 1 239 ? 21.788 -4.552 -16.758 1.00 94.81 239 LEU A O 1
ATOM 1873 N N . GLN A 1 240 ? 21.218 -2.432 -17.171 1.00 97.38 240 GLN A N 1
ATOM 1874 C CA . GLN A 1 240 ? 20.959 -2.057 -15.793 1.00 97.38 240 GLN A CA 1
ATOM 1875 C C . GLN A 1 240 ? 19.620 -1.348 -15.704 1.00 97.38 240 GLN A C 1
ATOM 1877 O O . GLN A 1 240 ? 19.352 -0.437 -16.489 1.00 97.38 240 GLN A O 1
ATOM 1882 N N . TYR A 1 241 ? 18.832 -1.719 -14.698 1.00 98.19 241 TYR A N 1
ATOM 1883 C CA . TYR A 1 241 ? 17.761 -0.859 -14.224 1.00 98.19 241 TYR A CA 1
ATOM 1884 C C . TYR A 1 241 ? 18.242 -0.101 -12.996 1.00 98.19 241 TYR A C 1
ATOM 1886 O O . TYR A 1 241 ? 18.726 -0.706 -12.040 1.00 98.19 241 TYR A O 1
ATOM 1894 N N . VAL A 1 242 ? 18.133 1.222 -13.030 1.00 97.81 242 VAL A N 1
ATOM 1895 C CA . VAL A 1 242 ? 18.541 2.090 -11.925 1.00 97.81 242 VAL A CA 1
ATOM 1896 C C . VAL A 1 242 ? 17.328 2.863 -11.455 1.00 97.81 242 VAL A C 1
ATOM 1898 O O . VAL A 1 242 ? 16.739 3.624 -12.219 1.00 97.81 242 VAL A O 1
ATOM 1901 N N . ILE A 1 243 ? 16.970 2.678 -10.193 1.00 97.25 243 ILE A N 1
ATOM 1902 C CA . ILE A 1 243 ? 15.920 3.451 -9.546 1.00 97.25 243 ILE A CA 1
ATOM 1903 C C . ILE A 1 243 ? 16.604 4.520 -8.719 1.00 97.25 243 ILE A C 1
ATOM 1905 O O . ILE A 1 243 ? 17.315 4.194 -7.769 1.00 97.25 243 ILE A O 1
ATOM 1909 N N . ASN A 1 244 ? 16.400 5.784 -9.076 1.00 90.12 244 ASN A N 1
ATOM 1910 C CA . ASN A 1 244 ? 16.931 6.913 -8.327 1.00 90.12 244 ASN A CA 1
ATOM 1911 C C . ASN A 1 244 ? 15.873 8.008 -8.168 1.00 90.12 244 ASN A C 1
ATOM 1913 O O . ASN A 1 244 ? 15.218 8.428 -9.119 1.00 90.12 244 ASN A O 1
ATOM 1917 N N . GLY A 1 245 ? 15.688 8.477 -6.935 1.00 88.69 245 GLY A N 1
ATOM 1918 C CA . GLY A 1 245 ? 14.623 9.428 -6.625 1.00 88.69 245 GLY A CA 1
ATOM 1919 C C . GLY A 1 245 ? 13.249 8.901 -7.049 1.00 88.69 245 GLY A C 1
ATOM 1920 O O . GLY A 1 245 ? 12.725 7.978 -6.438 1.00 88.69 245 GLY A O 1
ATOM 1921 N N . GLU A 1 246 ? 12.678 9.500 -8.092 1.00 93.12 246 GLU A N 1
ATOM 1922 C CA . GLU A 1 246 ? 11.310 9.251 -8.562 1.00 93.12 246 GLU A CA 1
ATOM 1923 C C . GLU A 1 246 ? 11.238 8.562 -9.932 1.00 93.12 246 GLU A C 1
ATOM 1925 O O . GLU A 1 246 ? 10.158 8.507 -10.524 1.00 93.12 246 GLU A O 1
ATOM 1930 N N . SER A 1 247 ? 12.356 8.036 -10.436 1.00 96.56 247 SER A N 1
ATOM 1931 C CA . SER A 1 247 ? 12.465 7.541 -11.809 1.00 96.56 247 SER A CA 1
ATOM 1932 C C . SER A 1 247 ? 13.099 6.150 -11.878 1.00 96.56 247 SER A C 1
ATOM 1934 O O . SER A 1 247 ? 14.063 5.851 -11.172 1.00 96.56 247 SER A O 1
ATOM 1936 N N . LEU A 1 248 ? 12.567 5.311 -12.769 1.00 98.31 248 LEU A N 1
ATOM 1937 C CA . LEU A 1 248 ? 13.156 4.040 -13.183 1.00 98.31 248 LEU A CA 1
ATOM 1938 C C . LEU A 1 248 ? 13.858 4.240 -14.531 1.00 98.31 248 LEU A C 1
ATOM 1940 O O . LEU A 1 248 ? 13.221 4.502 -15.553 1.00 98.31 248 LEU A O 1
ATOM 1944 N N . LEU A 1 249 ? 15.182 4.120 -14.528 1.00 98.06 249 LEU A N 1
ATOM 1945 C CA . LEU A 1 249 ? 16.048 4.259 -15.696 1.00 98.06 249 LEU A CA 1
ATOM 1946 C C . LEU A 1 249 ? 16.452 2.888 -16.231 1.00 98.06 249 LEU A C 1
ATOM 1948 O O . LEU A 1 249 ? 16.775 1.993 -15.454 1.00 98.06 249 LEU A O 1
ATOM 1952 N N . GLN A 1 250 ? 16.542 2.770 -17.549 1.00 97.75 250 GLN A N 1
ATOM 1953 C CA . GLN A 1 250 ? 17.232 1.686 -18.234 1.00 97.75 250 GLN A CA 1
ATOM 1954 C C . GLN A 1 250 ? 18.547 2.211 -18.812 1.00 97.75 250 GLN A C 1
ATOM 1956 O O . GLN A 1 250 ? 18.576 3.260 -19.459 1.00 97.75 250 GLN A O 1
ATOM 1961 N N . IL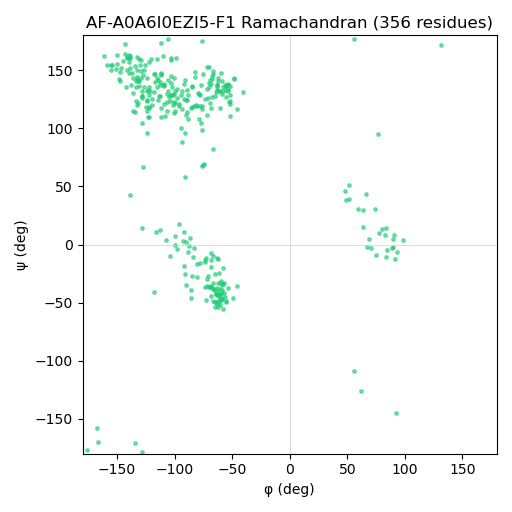E A 1 251 ? 19.635 1.478 -18.581 1.00 96.75 251 ILE A N 1
ATOM 1962 C CA . ILE A 1 251 ? 20.956 1.756 -19.147 1.00 96.75 251 ILE A CA 1
ATOM 1963 C C . ILE A 1 251 ? 21.475 0.483 -19.804 1.00 96.75 251 ILE A C 1
ATOM 1965 O O . ILE A 1 251 ? 21.569 -0.544 -19.141 1.00 96.75 251 ILE A O 1
ATOM 1969 N N . LYS A 1 252 ? 21.864 0.544 -21.073 1.00 92.88 252 LYS A N 1
ATOM 1970 C CA . LYS A 1 252 ? 22.397 -0.601 -21.823 1.00 92.88 252 LYS A CA 1
ATOM 1971 C C . LYS A 1 252 ? 23.711 -0.263 -22.515 1.00 92.88 252 LYS A C 1
ATOM 1973 O O . LYS A 1 252 ? 24.043 0.905 -22.697 1.00 92.88 252 LYS A O 1
ATOM 1978 N N . ARG A 1 253 ? 24.492 -1.293 -22.841 1.00 81.94 253 ARG A N 1
ATOM 1979 C CA . ARG A 1 253 ? 25.809 -1.169 -23.496 1.00 81.94 253 ARG A CA 1
ATOM 1980 C C . ARG A 1 253 ? 26.005 -2.226 -24.580 1.00 81.94 253 ARG A C 1
ATOM 1982 O O . ARG A 1 253 ? 27.051 -2.861 -24.644 1.00 81.94 253 ARG A O 1
ATOM 1989 N N . GLU A 1 254 ? 24.980 -2.457 -25.381 1.00 80.69 254 GLU A N 1
ATOM 1990 C CA . GLU A 1 254 ? 24.973 -3.510 -26.393 1.00 80.69 254 GLU A CA 1
ATOM 1991 C C . GLU A 1 254 ? 24.268 -3.013 -27.660 1.00 80.69 254 GLU A C 1
ATOM 1993 O O . GLU A 1 254 ? 23.410 -2.129 -27.591 1.00 80.69 254 GLU A O 1
ATOM 1998 N N . GLU A 1 255 ? 24.667 -3.525 -28.826 1.00 79.94 255 GLU A N 1
ATOM 1999 C CA . GLU A 1 255 ? 24.121 -3.088 -30.118 1.00 79.94 255 GLU A CA 1
ATOM 2000 C C . GLU A 1 255 ? 23.128 -4.068 -30.751 1.00 79.94 255 GLU A C 1
ATOM 2002 O O . GLU A 1 255 ? 22.489 -3.727 -31.748 1.00 79.94 255 GLU A O 1
ATOM 2007 N N . ALA A 1 256 ? 23.012 -5.275 -30.206 1.00 84.19 256 ALA A N 1
ATOM 2008 C CA . ALA A 1 256 ? 22.302 -6.382 -30.828 1.00 84.19 256 ALA A CA 1
ATOM 2009 C C . ALA A 1 256 ? 20.791 -6.372 -30.539 1.00 84.19 256 ALA A C 1
ATOM 2011 O O . ALA A 1 256 ? 20.017 -6.882 -31.351 1.00 84.19 256 ALA A O 1
ATOM 2012 N N . MET A 1 257 ? 20.352 -5.803 -29.415 1.00 89.94 257 MET A N 1
ATOM 2013 C CA . MET A 1 257 ? 18.955 -5.802 -28.990 1.00 89.94 257 MET A CA 1
ATOM 2014 C C . MET A 1 257 ? 18.098 -4.910 -29.885 1.00 89.94 257 MET A C 1
ATOM 2016 O O . MET A 1 257 ? 18.427 -3.753 -30.172 1.00 89.94 257 MET A O 1
ATOM 2020 N N . LEU A 1 258 ? 16.928 -5.426 -30.263 1.00 91.31 258 LEU A N 1
ATOM 2021 C CA . LEU A 1 258 ? 15.879 -4.668 -30.934 1.00 91.31 258 LEU A CA 1
ATOM 2022 C C . LEU A 1 258 ? 15.180 -3.745 -29.925 1.00 91.31 258 LEU A C 1
ATOM 2024 O O . LEU A 1 258 ? 14.029 -3.955 -29.571 1.00 91.31 258 LEU A O 1
ATOM 2028 N N . ASP A 1 259 ? 15.875 -2.717 -29.448 1.00 93.12 259 ASP A N 1
ATOM 2029 C CA . ASP A 1 259 ? 15.359 -1.781 -28.443 1.00 93.12 259 ASP A CA 1
ATOM 2030 C C . ASP A 1 259 ? 15.668 -0.318 -28.837 1.00 93.12 259 ASP A C 1
ATOM 2032 O O . ASP A 1 259 ? 16.057 -0.036 -29.978 1.00 93.12 259 ASP A O 1
ATOM 2036 N N . SER A 1 260 ? 15.435 0.637 -27.935 1.00 93.06 260 SER A N 1
ATOM 2037 C CA . SER A 1 260 ? 15.661 2.073 -28.134 1.00 93.06 260 SER A CA 1
ATOM 2038 C C . SER A 1 260 ? 17.047 2.392 -28.727 1.00 93.06 260 SER A C 1
ATOM 2040 O O . SER A 1 260 ? 18.028 1.763 -28.330 1.00 93.06 260 SER A O 1
ATOM 2042 N N . PRO A 1 261 ? 17.185 3.378 -29.632 1.00 92.12 261 PRO A N 1
ATOM 2043 C CA . PRO A 1 261 ? 18.491 3.878 -30.066 1.00 92.12 261 PRO A CA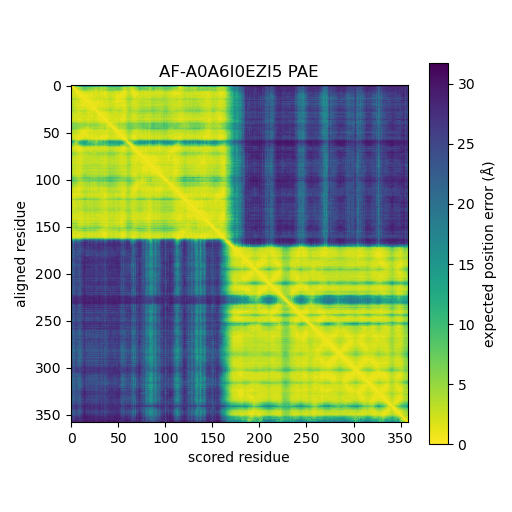 1
ATOM 2044 C C . PRO A 1 261 ? 19.239 4.645 -28.960 1.00 92.12 261 PRO A C 1
ATOM 2046 O O . PRO A 1 261 ? 20.398 5.011 -29.153 1.00 92.12 261 PRO A O 1
ATOM 2049 N N . PHE A 1 262 ? 18.586 4.906 -27.822 1.00 94.81 262 PHE A N 1
ATOM 2050 C CA . PHE A 1 262 ? 19.159 5.601 -26.678 1.00 94.81 262 PHE A CA 1
ATOM 2051 C C . PHE A 1 262 ? 19.663 4.584 -25.651 1.00 94.81 262 PHE A C 1
ATOM 2053 O O . PHE A 1 262 ? 18.902 3.771 -25.123 1.00 94.81 262 PHE A O 1
ATOM 2060 N N . ASP A 1 263 ? 20.957 4.640 -25.338 1.00 94.25 263 ASP A N 1
ATOM 2061 C CA . ASP A 1 263 ? 21.575 3.719 -24.375 1.00 94.25 263 ASP A CA 1
ATOM 2062 C C . ASP A 1 263 ? 21.188 4.033 -22.920 1.00 94.25 263 ASP A C 1
ATOM 2064 O O . ASP A 1 263 ? 21.385 3.204 -22.033 1.00 94.25 263 ASP A O 1
ATOM 2068 N N . ARG A 1 264 ? 20.624 5.220 -22.664 1.00 96.38 264 ARG A N 1
ATOM 2069 C CA . ARG A 1 264 ? 20.076 5.648 -21.373 1.00 96.38 264 ARG A CA 1
ATOM 2070 C C . ARG A 1 264 ? 18.692 6.251 -21.589 1.00 96.38 264 ARG A C 1
ATOM 2072 O O . ARG A 1 264 ? 18.573 7.248 -22.297 1.00 96.38 264 ARG A O 1
ATOM 2079 N N . LEU A 1 265 ? 17.683 5.691 -20.929 1.00 96.94 265 LEU A N 1
ATOM 2080 C CA . LEU A 1 265 ? 16.291 6.122 -21.052 1.00 96.94 265 LEU A CA 1
ATOM 2081 C C . LEU A 1 265 ? 15.572 6.043 -19.699 1.00 96.94 265 LEU A C 1
ATOM 2083 O O . LEU A 1 265 ? 15.694 5.051 -18.983 1.00 96.94 265 LEU A O 1
ATOM 2087 N N . GLU A 1 266 ? 14.805 7.072 -19.345 1.00 98.12 266 GLU A N 1
ATOM 2088 C CA . GLU A 1 266 ? 13.849 7.025 -18.235 1.00 98.12 266 GLU A CA 1
ATOM 2089 C C . GLU A 1 266 ? 12.593 6.293 -18.702 1.00 98.12 266 GLU A C 1
ATOM 2091 O O . GLU A 1 266 ? 11.835 6.815 -19.523 1.00 98.12 266 GLU A O 1
ATOM 2096 N N . LEU A 1 267 ? 12.396 5.070 -18.201 1.00 98.19 267 LEU A N 1
ATOM 2097 C CA . LEU A 1 267 ? 11.283 4.216 -18.595 1.00 98.19 267 LEU A CA 1
ATOM 2098 C C . LEU A 1 267 ? 9.972 4.721 -18.009 1.00 98.19 267 LEU A C 1
ATOM 2100 O O . LEU A 1 267 ? 8.973 4.816 -18.709 1.00 98.19 267 LEU A O 1
ATOM 2104 N N . ILE A 1 268 ? 9.949 5.040 -16.724 1.00 98.50 268 ILE A N 1
ATOM 2105 C CA . ILE A 1 268 ? 8.731 5.464 -16.038 1.00 98.50 268 ILE A CA 1
ATOM 2106 C C . ILE A 1 268 ? 9.108 6.239 -14.783 1.00 98.50 268 ILE A C 1
ATOM 2108 O O . ILE A 1 268 ? 10.193 6.053 -14.227 1.00 98.50 268 ILE A O 1
ATOM 2112 N N . ARG A 1 269 ? 8.207 7.112 -14.338 1.00 97.31 269 ARG A N 1
ATOM 2113 C CA . ARG A 1 269 ? 8.411 7.927 -13.146 1.00 97.31 269 ARG A CA 1
ATOM 2114 C C . ARG A 1 269 ? 7.148 8.085 -12.326 1.00 97.31 269 ARG A C 1
ATOM 2116 O O . ARG A 1 269 ? 6.033 7.955 -12.837 1.00 97.31 269 ARG A O 1
ATOM 2123 N N . LEU A 1 270 ? 7.341 8.460 -11.070 1.00 94.81 270 LEU A N 1
ATOM 2124 C CA . LEU A 1 270 ? 6.254 8.824 -10.179 1.00 94.81 270 LEU A CA 1
ATOM 2125 C C . LEU A 1 270 ? 5.602 10.162 -10.576 1.00 94.81 270 LEU A C 1
ATOM 2127 O O . LEU A 1 270 ? 6.259 11.027 -11.167 1.00 94.81 270 LEU A O 1
ATOM 2131 N N . PRO A 1 271 ? 4.309 10.348 -10.252 1.00 96.25 271 PRO A N 1
ATOM 2132 C CA . PRO A 1 271 ? 3.382 9.333 -9.728 1.00 96.25 271 PRO A CA 1
ATOM 2133 C C . PRO A 1 271 ? 3.018 8.253 -10.769 1.00 96.25 271 PRO A C 1
ATOM 2135 O O . PRO A 1 271 ? 2.809 8.561 -11.942 1.00 96.25 271 PRO A O 1
ATOM 2138 N N . LEU A 1 272 ? 2.894 6.990 -10.334 1.00 94.81 272 LEU A N 1
ATOM 2139 C CA . LEU A 1 272 ? 2.487 5.845 -11.169 1.00 94.81 272 LEU A CA 1
ATOM 2140 C C . LEU A 1 272 ? 0.972 5.869 -11.439 1.00 94.81 272 LEU A C 1
ATOM 2142 O O . LEU A 1 272 ? 0.204 5.053 -10.931 1.00 94.81 272 LEU A O 1
ATOM 2146 N N . GLN A 1 273 ? 0.534 6.862 -12.209 1.00 93.31 273 GLN A N 1
ATOM 2147 C CA . GLN A 1 273 ? -0.867 7.096 -12.539 1.00 93.31 273 GLN A CA 1
ATOM 2148 C C . GLN A 1 273 ? -1.023 7.506 -14.002 1.00 93.31 273 GLN A C 1
ATOM 2150 O O . GLN A 1 273 ? -0.169 8.197 -14.566 1.00 93.31 273 GLN A O 1
ATOM 2155 N N . GLN A 1 274 ? -2.147 7.119 -14.600 1.00 96.31 274 GLN A N 1
ATOM 2156 C CA . GLN A 1 274 ? -2.497 7.515 -15.957 1.00 96.31 274 GLN A CA 1
ATOM 2157 C C . GLN A 1 274 ? -2.465 9.043 -16.110 1.00 96.31 274 GLN A C 1
ATOM 2159 O O . GLN A 1 274 ? -2.930 9.787 -15.246 1.00 96.31 274 GLN A O 1
ATOM 2164 N N . GLY A 1 275 ? -1.907 9.514 -17.222 1.00 95.31 275 GLY A N 1
ATOM 2165 C CA . GLY A 1 275 ? -1.760 10.932 -17.534 1.00 95.31 275 GLY A CA 1
ATOM 2166 C C . GLY A 1 275 ? -0.521 11.596 -16.932 1.00 95.31 275 GLY A C 1
ATOM 2167 O O . GLY A 1 275 ? -0.267 12.758 -17.258 1.00 95.31 275 GLY A O 1
ATOM 2168 N N . ASN A 1 276 ? 0.275 10.900 -16.107 1.00 97.38 276 ASN A N 1
ATOM 2169 C CA . ASN A 1 276 ? 1.565 11.433 -15.666 1.00 97.38 276 ASN A CA 1
ATOM 2170 C C . ASN A 1 276 ? 2.486 11.664 -16.876 1.00 97.38 276 ASN A C 1
ATOM 2172 O O . ASN A 1 276 ? 2.607 10.788 -17.732 1.00 97.38 276 ASN A O 1
ATOM 2176 N N . ARG A 1 277 ? 3.117 12.841 -16.950 1.00 98.19 277 ARG A N 1
ATOM 2177 C CA . ARG A 1 277 ? 3.876 13.325 -18.113 1.00 98.19 277 ARG A CA 1
ATOM 2178 C C . ARG A 1 277 ? 5.235 13.875 -17.708 1.00 98.19 277 ARG A C 1
ATOM 2180 O O . ARG A 1 277 ? 5.342 14.581 -16.709 1.00 98.19 277 ARG A O 1
ATOM 2187 N N . TRP A 1 278 ? 6.251 13.629 -18.529 1.00 98.12 278 TRP A N 1
ATOM 2188 C CA . TRP A 1 278 ? 7.577 14.223 -18.364 1.00 98.12 278 TRP A CA 1
ATOM 2189 C C . TRP A 1 278 ? 8.298 14.402 -19.687 1.00 98.12 278 TRP A C 1
ATOM 2191 O O . TRP A 1 278 ? 7.947 13.803 -20.699 1.00 98.12 278 TRP A O 1
ATOM 2201 N N . ARG A 1 279 ? 9.336 15.237 -19.660 1.00 98.00 279 ARG A N 1
ATOM 2202 C CA . ARG A 1 279 ? 10.276 15.381 -20.766 1.00 98.00 279 ARG A CA 1
ATOM 2203 C C . ARG A 1 279 ? 11.642 14.900 -20.338 1.00 98.00 279 ARG A C 1
ATOM 2205 O O . ARG A 1 279 ? 12.059 15.174 -19.215 1.00 98.00 279 ARG A O 1
ATOM 2212 N N . GLN A 1 280 ? 12.328 14.235 -21.253 1.00 97.56 280 GLN A N 1
ATOM 2213 C CA . GLN A 1 280 ? 13.690 13.767 -21.051 1.00 97.56 280 GLN A CA 1
ATOM 2214 C C . GLN A 1 280 ? 14.548 14.099 -22.266 1.00 97.56 280 GLN A C 1
ATOM 2216 O O . GLN A 1 280 ? 14.086 14.029 -23.406 1.00 97.56 280 GLN A O 1
ATOM 2221 N N . GLU A 1 281 ? 15.786 14.492 -21.994 1.00 98.00 281 GLU A N 1
ATOM 2222 C CA . GLU A 1 281 ? 16.827 14.643 -23.000 1.00 98.00 281 GLU A CA 1
ATOM 2223 C C . GLU A 1 281 ? 17.536 13.297 -23.163 1.00 98.00 281 GLU A C 1
ATOM 2225 O O . GLU A 1 281 ? 17.947 12.682 -22.177 1.00 98.00 281 GLU A O 1
ATOM 2230 N N . VAL A 1 282 ? 17.651 12.834 -24.403 1.00 97.00 282 VAL A N 1
ATOM 2231 C CA . VAL A 1 282 ? 18.272 11.555 -24.756 1.00 97.00 282 VAL A CA 1
ATOM 2232 C C . VAL A 1 282 ? 19.310 11.773 -25.844 1.00 97.00 282 VAL A C 1
ATOM 2234 O O . VAL A 1 282 ? 19.160 12.663 -26.681 1.00 97.00 282 VAL A O 1
ATOM 2237 N N . THR A 1 283 ? 20.351 10.948 -25.844 1.00 95.81 283 THR A N 1
ATOM 2238 C CA . THR A 1 283 ? 21.428 11.013 -26.834 1.00 95.81 283 THR A CA 1
ATOM 2239 C C . THR A 1 283 ? 21.534 9.670 -27.535 1.00 95.81 283 THR A C 1
ATOM 2241 O O . THR A 1 283 ? 21.586 8.630 -26.874 1.00 95.81 283 THR A O 1
ATOM 2244 N N . ASP A 1 284 ? 21.523 9.689 -28.864 1.00 92.81 284 ASP A N 1
ATOM 2245 C CA . ASP A 1 284 ? 21.735 8.488 -29.666 1.00 92.81 284 ASP A CA 1
ATOM 2246 C C . ASP A 1 284 ? 23.221 8.088 -29.702 1.00 92.81 284 ASP A C 1
ATOM 2248 O O . ASP A 1 284 ? 24.112 8.793 -29.220 1.00 92.81 284 ASP A O 1
ATOM 2252 N N . ARG A 1 285 ? 23.516 6.947 -30.323 1.00 88.44 285 ARG A N 1
ATOM 2253 C CA . ARG A 1 285 ? 24.894 6.444 -30.460 1.00 88.44 285 ARG A CA 1
ATOM 2254 C C . ARG A 1 285 ? 25.782 7.286 -31.381 1.00 88.44 285 ARG A C 1
ATOM 2256 O O . ARG A 1 285 ? 26.999 7.125 -31.364 1.00 88.44 285 ARG A O 1
ATOM 2263 N N . LEU A 1 286 ? 25.198 8.188 -32.171 1.00 91.38 286 LEU A N 1
ATOM 2264 C CA . LEU A 1 286 ? 25.923 9.148 -33.007 1.00 91.38 286 LEU A CA 1
ATOM 2265 C C . LEU A 1 286 ? 26.255 10.440 -32.242 1.00 91.38 286 LEU A C 1
ATOM 2267 O O . LEU A 1 286 ? 26.899 11.330 -32.800 1.00 91.38 286 LEU A O 1
ATOM 2271 N N . GLY A 1 287 ? 25.837 10.550 -30.978 1.00 92.94 287 GLY A N 1
ATOM 2272 C CA . GLY A 1 287 ? 26.035 11.732 -30.146 1.00 92.94 287 GLY A CA 1
ATOM 2273 C C . GLY A 1 287 ? 25.028 12.852 -30.418 1.00 92.94 287 GLY A C 1
ATOM 2274 O O . GLY A 1 287 ? 25.251 13.977 -29.973 1.00 92.94 287 GLY A O 1
ATOM 2275 N N . GLN A 1 288 ? 23.945 12.579 -31.150 1.00 95.12 288 GLN A N 1
ATOM 2276 C CA . GLN A 1 288 ? 22.880 13.546 -31.401 1.00 95.12 288 GLN A CA 1
ATOM 2277 C C . GLN A 1 288 ? 21.876 13.534 -30.255 1.00 95.12 288 GLN A C 1
ATOM 2279 O O . GLN A 1 288 ? 21.461 12.476 -29.782 1.00 95.12 288 GLN A O 1
ATOM 2284 N N . THR A 1 289 ? 21.476 14.726 -29.822 1.00 96.94 289 THR A N 1
ATOM 2285 C CA . THR A 1 289 ? 20.578 14.915 -28.685 1.00 96.94 289 THR A CA 1
ATOM 2286 C C . THR A 1 289 ? 19.159 15.226 -29.146 1.00 96.94 289 THR A C 1
ATOM 2288 O O . THR A 1 289 ? 18.944 16.066 -30.021 1.00 96.94 289 THR A O 1
ATOM 2291 N N . PHE A 1 290 ? 18.187 14.582 -28.509 1.00 97.50 290 PHE A N 1
ATOM 2292 C CA . PHE A 1 290 ? 16.762 14.723 -28.781 1.00 97.50 290 PHE A CA 1
ATOM 2293 C C . PHE A 1 290 ? 15.983 14.909 -27.478 1.00 97.50 290 PHE A C 1
ATOM 2295 O O . PHE A 1 290 ? 16.462 14.580 -26.394 1.00 97.50 290 PHE A O 1
ATOM 2302 N N . ILE A 1 291 ? 14.755 15.419 -27.584 1.00 98.25 291 ILE A N 1
ATOM 2303 C CA . ILE A 1 291 ? 13.831 15.531 -26.452 1.00 98.25 291 ILE A CA 1
ATOM 2304 C C . ILE A 1 291 ? 12.652 14.597 -26.695 1.00 98.25 291 ILE A C 1
ATOM 2306 O O . ILE A 1 291 ? 11.999 14.692 -27.737 1.00 98.25 291 ILE A O 1
ATOM 2310 N N . LEU A 1 292 ? 12.354 13.745 -25.717 1.00 98.38 292 LEU A N 1
ATOM 2311 C CA . LEU A 1 292 ? 11.160 12.904 -25.715 1.00 98.38 292 LEU A CA 1
ATOM 2312 C C . LEU A 1 292 ? 10.091 13.502 -24.791 1.00 98.38 292 LEU A C 1
ATOM 2314 O O . LEU A 1 292 ? 10.375 13.780 -23.625 1.00 98.38 292 LEU A O 1
ATOM 2318 N N . ASP A 1 293 ? 8.865 13.674 -25.290 1.00 98.44 293 ASP A N 1
ATOM 2319 C CA . ASP A 1 293 ? 7.656 13.933 -24.495 1.00 98.44 293 ASP A CA 1
ATOM 2320 C C . ASP A 1 293 ? 7.016 12.588 -24.136 1.00 98.44 293 ASP A C 1
ATOM 2322 O O . ASP A 1 293 ? 6.545 11.856 -25.010 1.00 98.44 293 ASP A O 1
ATOM 2326 N N . SER A 1 294 ? 7.056 12.242 -22.852 1.00 98.62 294 SER A N 1
ATOM 2327 C CA . SER A 1 294 ? 6.690 10.924 -22.332 1.00 98.62 294 SER A CA 1
ATOM 2328 C C . SER A 1 294 ? 5.413 10.998 -21.493 1.00 98.62 294 SER A C 1
ATOM 2330 O O . SER A 1 294 ? 5.170 11.999 -20.812 1.00 98.62 294 SER A O 1
ATOM 2332 N N . ILE A 1 295 ? 4.586 9.952 -21.537 1.00 98.62 295 ILE A N 1
ATOM 2333 C CA . ILE A 1 295 ? 3.316 9.863 -20.807 1.00 98.62 295 ILE A CA 1
ATOM 2334 C C . ILE A 1 295 ? 3.008 8.421 -20.387 1.00 98.62 295 ILE A C 1
ATOM 2336 O O . ILE A 1 295 ? 3.194 7.492 -21.169 1.00 98.62 295 ILE A O 1
ATOM 2340 N N . ILE A 1 296 ? 2.460 8.243 -19.181 1.00 98.75 296 ILE A N 1
ATOM 2341 C CA . ILE A 1 296 ? 1.721 7.025 -18.816 1.00 98.75 296 ILE A CA 1
ATOM 2342 C C . ILE A 1 296 ? 0.337 7.111 -19.478 1.00 98.75 296 ILE A C 1
ATOM 2344 O O . ILE A 1 296 ? -0.542 7.825 -18.991 1.00 98.75 296 ILE A O 1
ATOM 2348 N N . GLU A 1 297 ? 0.154 6.457 -20.624 1.00 98.06 297 GLU A N 1
ATOM 2349 C CA . GLU A 1 297 ? -1.078 6.535 -21.427 1.00 98.06 297 GLU A CA 1
ATOM 2350 C C . GLU A 1 297 ? -2.239 5.768 -20.802 1.00 98.06 297 GLU A C 1
ATOM 2352 O O . GLU A 1 297 ? -3.383 6.222 -20.868 1.00 98.06 297 GLU A O 1
ATOM 2357 N N . ASP A 1 298 ? -1.934 4.630 -20.182 1.00 98.06 298 ASP A N 1
ATOM 2358 C CA . ASP A 1 298 ? -2.911 3.714 -19.603 1.00 98.06 298 ASP A CA 1
ATOM 2359 C C . ASP A 1 298 ? -2.340 3.009 -18.367 1.00 98.06 298 ASP A C 1
ATOM 2361 O O . ASP A 1 298 ? -1.134 2.757 -18.281 1.00 98.06 298 ASP A O 1
ATOM 2365 N N . VAL A 1 299 ? -3.222 2.693 -17.417 1.00 97.31 299 VAL A N 1
ATOM 2366 C CA . VAL A 1 299 ? -2.921 1.853 -16.254 1.00 97.31 299 VAL A CA 1
ATOM 2367 C C . VAL A 1 299 ? -4.059 0.858 -16.097 1.00 97.31 299 VAL A C 1
ATOM 2369 O O . VAL A 1 299 ? -5.183 1.243 -15.771 1.00 97.31 299 VAL A O 1
ATOM 2372 N N . ARG A 1 300 ? -3.758 -0.423 -16.295 1.00 96.31 300 ARG A N 1
ATOM 2373 C CA . ARG A 1 300 ? -4.731 -1.516 -16.194 1.00 96.31 300 ARG A CA 1
ATOM 2374 C C . ARG A 1 300 ? -4.325 -2.525 -15.134 1.00 96.31 300 ARG A C 1
ATOM 2376 O O . ARG A 1 300 ? -3.157 -2.612 -14.769 1.00 96.31 300 ARG A O 1
ATOM 2383 N N . GLU A 1 301 ? -5.284 -3.305 -14.660 1.00 88.88 301 GLU A N 1
ATOM 2384 C CA . GLU A 1 301 ? -5.036 -4.420 -13.749 1.00 88.88 301 GLU A CA 1
ATOM 2385 C C . GLU A 1 301 ? -5.030 -5.737 -14.533 1.00 88.88 301 GLU A C 1
ATOM 2387 O O . GLU A 1 301 ? -5.928 -5.994 -15.335 1.00 88.88 301 GLU A O 1
ATOM 2392 N N . ASP A 1 302 ? -4.019 -6.569 -14.300 1.00 79.44 302 ASP A N 1
ATOM 2393 C CA . ASP A 1 302 ? -3.877 -7.901 -14.877 1.00 79.44 302 ASP A CA 1
ATOM 2394 C C . ASP A 1 302 ? -3.432 -8.894 -13.793 1.00 79.44 302 ASP A C 1
ATOM 2396 O O . ASP A 1 302 ? -2.346 -8.781 -13.223 1.00 79.44 302 ASP A O 1
ATOM 2400 N N . ARG A 1 303 ? -4.302 -9.864 -13.480 1.00 79.50 303 ARG A N 1
ATOM 2401 C CA . ARG A 1 303 ? -4.100 -10.899 -12.443 1.00 79.50 303 ARG A CA 1
ATOM 2402 C C . ARG A 1 303 ? -3.623 -10.350 -11.081 1.00 79.50 303 ARG A C 1
ATOM 2404 O O . ARG A 1 303 ? -2.827 -10.992 -10.403 1.00 79.50 303 ARG A O 1
ATOM 2411 N N . GLY A 1 304 ? -4.136 -9.189 -10.665 1.00 71.44 304 GLY A N 1
ATOM 2412 C CA . GLY A 1 304 ? -3.817 -8.566 -9.371 1.00 71.44 304 GLY A CA 1
ATOM 2413 C C . GLY A 1 304 ? -2.523 -7.743 -9.345 1.00 71.44 304 GLY A C 1
ATOM 2414 O O . GLY A 1 304 ? -2.113 -7.313 -8.272 1.00 71.44 304 GLY A O 1
ATOM 2415 N N . ALA A 1 305 ? -1.900 -7.516 -10.504 1.00 76.94 305 ALA A N 1
ATOM 2416 C CA . ALA A 1 305 ? -0.771 -6.608 -10.696 1.00 76.94 305 ALA A CA 1
ATOM 2417 C C . ALA A 1 305 ? -1.165 -5.489 -11.669 1.00 76.94 305 ALA A C 1
ATOM 2419 O O . ALA A 1 305 ? -1.947 -5.715 -12.598 1.00 76.94 305 ALA A O 1
ATOM 2420 N N . ARG A 1 306 ? -0.632 -4.277 -11.495 1.00 86.94 306 ARG A N 1
ATOM 2421 C CA . ARG A 1 306 ? -0.845 -3.194 -12.466 1.00 86.94 306 ARG A CA 1
ATOM 2422 C C . ARG A 1 306 ? 0.114 -3.313 -13.644 1.00 86.94 306 ARG A C 1
ATOM 2424 O O . ARG A 1 306 ? 1.279 -3.679 -13.487 1.00 86.94 306 ARG A O 1
ATOM 2431 N N . VAL A 1 307 ? -0.388 -2.955 -14.820 1.00 96.94 307 VAL A N 1
ATOM 2432 C CA . VAL A 1 307 ? 0.367 -2.817 -16.063 1.00 96.94 307 VAL A CA 1
ATOM 2433 C C . VAL A 1 307 ? 0.249 -1.378 -16.542 1.00 96.94 307 VAL A C 1
ATOM 2435 O O . VAL A 1 307 ? -0.854 -0.858 -16.713 1.00 96.94 307 VAL A O 1
ATOM 2438 N N . TYR A 1 308 ? 1.393 -0.742 -16.757 1.00 98.38 308 TYR A N 1
ATOM 2439 C CA . TYR A 1 308 ? 1.522 0.640 -17.193 1.00 98.38 308 TYR A CA 1
ATOM 2440 C C . TYR A 1 308 ? 1.905 0.666 -18.665 1.00 98.38 308 TYR A C 1
ATOM 2442 O O . TYR A 1 308 ? 2.938 0.111 -19.037 1.00 98.38 308 TYR A O 1
ATOM 2450 N N . THR A 1 309 ? 1.107 1.340 -19.489 1.00 98.69 309 THR A N 1
ATOM 2451 C CA . THR A 1 309 ? 1.468 1.618 -20.883 1.00 98.69 309 THR A CA 1
ATOM 2452 C C . THR A 1 309 ? 2.123 2.988 -20.946 1.00 98.69 309 THR A C 1
ATOM 2454 O O . THR A 1 309 ? 1.488 3.997 -20.633 1.00 98.69 309 THR A O 1
ATOM 2457 N N . VAL A 1 310 ? 3.392 3.040 -21.337 1.00 98.81 310 VAL A N 1
ATOM 2458 C CA . VAL A 1 310 ? 4.178 4.272 -21.410 1.00 98.81 310 VAL A CA 1
ATOM 2459 C C . VAL A 1 310 ? 4.541 4.576 -22.854 1.00 98.81 310 VAL A C 1
ATOM 2461 O O . VAL A 1 310 ? 5.170 3.755 -23.521 1.00 98.81 310 VAL A O 1
ATOM 2464 N N . ARG A 1 311 ? 4.183 5.774 -23.323 1.00 98.69 311 ARG A N 1
ATOM 2465 C CA . ARG A 1 311 ? 4.565 6.284 -24.644 1.00 98.69 311 ARG A CA 1
ATOM 2466 C C . ARG A 1 311 ? 5.635 7.354 -24.523 1.00 98.69 311 ARG A C 1
ATOM 2468 O O . ARG A 1 311 ? 5.543 8.226 -23.661 1.00 98.69 311 ARG A O 1
ATOM 2475 N N . TYR A 1 312 ? 6.583 7.332 -25.453 1.00 98.50 312 TYR A N 1
ATOM 2476 C CA . TYR A 1 312 ? 7.648 8.318 -25.602 1.00 98.50 312 TYR A CA 1
ATOM 2477 C C . TYR A 1 312 ? 7.600 8.858 -27.032 1.00 98.50 312 TYR A C 1
ATOM 2479 O O . TYR A 1 312 ? 7.772 8.091 -27.974 1.00 98.50 312 TYR A O 1
ATOM 2487 N N . ASN A 1 313 ? 7.362 10.157 -27.214 1.00 98.19 313 ASN A N 1
ATOM 2488 C CA . ASN A 1 313 ? 7.312 10.785 -28.539 1.00 98.19 313 ASN A CA 1
ATOM 2489 C C . ASN A 1 313 ? 8.486 11.742 -28.713 1.00 98.19 313 ASN A C 1
ATOM 2491 O O . ASN A 1 313 ? 8.676 12.637 -27.887 1.00 98.19 313 ASN A O 1
ATOM 2495 N N . GLN A 1 314 ? 9.249 11.606 -29.794 1.00 97.69 314 GLN A N 1
ATOM 2496 C CA . GLN A 1 314 ? 10.318 12.552 -30.092 1.00 97.69 314 GLN A CA 1
ATOM 2497 C C . GLN A 1 314 ? 9.737 13.880 -30.586 1.00 97.69 314 GLN A C 1
ATOM 2499 O O . GLN A 1 314 ? 8.994 13.936 -31.562 1.00 97.69 314 GLN A O 1
ATOM 2504 N N . ILE A 1 315 ? 10.112 14.984 -29.942 1.00 97.06 315 ILE A N 1
ATOM 2505 C CA . ILE A 1 315 ? 9.659 16.311 -30.365 1.00 97.06 315 ILE A CA 1
ATOM 2506 C C . ILE A 1 315 ? 10.274 16.653 -31.730 1.00 97.06 315 ILE A C 1
ATOM 2508 O O . ILE A 1 315 ? 11.492 16.630 -31.896 1.00 97.06 315 ILE A O 1
ATOM 2512 N N . GLY A 1 316 ? 9.424 17.024 -32.693 1.00 94.31 316 GLY A N 1
ATOM 2513 C CA . GLY A 1 316 ? 9.850 17.442 -34.034 1.00 94.31 316 GLY A CA 1
ATOM 2514 C C . GLY A 1 316 ? 10.102 16.293 -35.017 1.00 94.31 316 GLY A C 1
ATOM 2515 O O . GLY A 1 316 ? 10.703 16.527 -36.062 1.00 94.31 316 GLY A O 1
ATOM 2516 N N . SER A 1 317 ? 9.657 15.078 -34.691 1.00 93.88 317 SER A N 1
ATOM 2517 C CA . SER A 1 317 ? 9.732 13.882 -35.535 1.00 93.88 317 SER A CA 1
ATOM 2518 C C . SER A 1 317 ? 8.470 13.031 -35.344 1.00 93.88 317 SER A C 1
ATOM 2520 O O . SER A 1 317 ? 7.759 13.203 -34.356 1.00 93.88 317 SER A O 1
ATOM 2522 N N . ASP A 1 318 ? 8.220 12.095 -36.258 1.00 92.75 318 ASP A N 1
ATOM 2523 C CA . ASP A 1 318 ? 7.164 11.079 -36.120 1.00 92.75 318 ASP A CA 1
ATOM 2524 C C . ASP A 1 318 ? 7.619 9.868 -35.279 1.00 92.75 318 ASP A C 1
ATOM 2526 O O . ASP A 1 318 ? 6.846 8.946 -35.021 1.00 92.75 318 ASP A O 1
ATOM 2530 N N . TYR A 1 319 ? 8.885 9.848 -34.847 1.00 95.38 319 TYR A N 1
ATOM 2531 C CA . TYR A 1 319 ? 9.438 8.763 -34.042 1.00 95.38 319 TYR A CA 1
ATOM 2532 C C . TYR A 1 319 ? 8.748 8.647 -32.673 1.00 95.38 319 TYR A C 1
ATOM 2534 O O . TYR A 1 319 ? 8.646 9.626 -31.923 1.00 95.38 319 TYR A O 1
ATOM 2542 N N . TYR A 1 320 ? 8.353 7.422 -32.321 1.00 97.19 320 TYR A N 1
ATOM 2543 C CA . TYR A 1 320 ? 7.827 7.077 -31.006 1.00 97.19 320 TYR A CA 1
ATOM 2544 C C . TYR A 1 320 ? 8.352 5.727 -30.514 1.00 97.19 320 TYR A C 1
ATOM 2546 O O . TYR A 1 320 ? 8.768 4.869 -31.299 1.00 97.19 320 TYR A O 1
ATOM 2554 N N . GLU A 1 321 ? 8.253 5.541 -29.202 1.00 98.12 321 GLU A N 1
ATOM 2555 C CA . GLU A 1 321 ? 8.383 4.259 -28.517 1.00 98.12 321 GLU A CA 1
ATOM 2556 C C . GLU A 1 321 ? 7.152 4.018 -27.632 1.00 98.12 321 GLU A C 1
ATOM 2558 O O . GLU A 1 321 ? 6.546 4.966 -27.121 1.00 98.12 321 GLU A O 1
ATOM 2563 N N . LEU A 1 322 ? 6.793 2.753 -27.433 1.00 98.38 322 LEU A N 1
ATOM 2564 C CA . LEU A 1 322 ? 5.739 2.304 -26.529 1.00 98.38 322 LEU A CA 1
ATOM 2565 C C . LEU A 1 322 ? 6.269 1.136 -25.695 1.00 98.38 322 LEU A C 1
ATOM 2567 O O . LEU A 1 322 ? 6.916 0.237 -26.232 1.00 98.38 322 LEU A O 1
ATOM 2571 N N . ARG A 1 323 ? 6.009 1.142 -24.388 1.00 98.56 323 ARG A N 1
ATOM 2572 C CA . ARG A 1 323 ? 6.329 0.026 -23.490 1.00 98.56 323 ARG A CA 1
ATOM 2573 C C . ARG A 1 323 ? 5.149 -0.321 -22.610 1.00 98.56 323 ARG A C 1
ATOM 2575 O O . ARG A 1 323 ? 4.458 0.574 -22.130 1.00 98.56 323 ARG A O 1
ATOM 2582 N N . GLU A 1 324 ? 4.987 -1.604 -22.332 1.00 98.50 324 GLU A N 1
ATOM 2583 C CA . GLU A 1 324 ? 4.144 -2.071 -21.235 1.00 98.50 324 GLU A CA 1
ATOM 2584 C C . GLU A 1 324 ? 5.031 -2.569 -20.100 1.00 98.50 324 GLU A C 1
ATOM 2586 O O . GLU A 1 324 ? 5.944 -3.359 -20.329 1.00 98.50 324 GLU A O 1
ATOM 2591 N N . ILE A 1 325 ? 4.786 -2.096 -18.880 1.00 98.56 325 ILE A N 1
ATOM 2592 C CA . ILE A 1 325 ? 5.574 -2.430 -17.688 1.00 98.56 325 ILE A CA 1
ATOM 2593 C C . ILE A 1 325 ? 4.622 -2.993 -16.635 1.00 98.56 325 ILE A C 1
ATOM 2595 O O . ILE A 1 325 ? 3.656 -2.321 -16.285 1.00 98.56 325 ILE A O 1
ATOM 2599 N N . LYS A 1 326 ? 4.869 -4.203 -16.128 1.00 94.69 326 LYS A N 1
ATOM 2600 C CA . LYS A 1 326 ? 4.012 -4.882 -15.143 1.00 94.69 326 LYS A CA 1
ATOM 2601 C C . LYS A 1 326 ? 4.701 -5.016 -13.794 1.00 94.69 326 LYS A C 1
ATOM 2603 O O . LYS A 1 326 ? 5.873 -5.383 -13.729 1.00 94.69 326 LYS A O 1
ATOM 2608 N N . GLU A 1 327 ? 3.949 -4.760 -12.727 1.00 91.06 327 GLU A N 1
ATOM 2609 C CA . GLU A 1 327 ? 4.412 -4.950 -11.349 1.00 91.06 327 GLU A CA 1
ATOM 2610 C C . GLU A 1 327 ? 4.944 -6.372 -11.123 1.00 91.06 327 GLU A C 1
ATOM 2612 O O . GLU A 1 327 ? 4.344 -7.358 -11.552 1.00 91.06 327 GLU A O 1
ATOM 2617 N N . GLY A 1 328 ? 6.106 -6.460 -10.480 1.00 87.44 328 GLY A N 1
ATOM 2618 C CA . GLY A 1 328 ? 6.852 -7.679 -10.192 1.00 87.44 328 GLY A CA 1
ATOM 2619 C C . GLY A 1 328 ? 7.589 -8.288 -11.385 1.00 87.44 328 GLY A C 1
ATOM 2620 O O . GLY A 1 328 ? 8.374 -9.211 -11.179 1.00 87.44 328 GLY A O 1
ATOM 2621 N N . ILE A 1 329 ? 7.363 -7.797 -12.610 1.00 91.56 329 ILE A N 1
ATOM 2622 C CA . ILE A 1 329 ? 7.879 -8.408 -13.846 1.00 91.56 329 ILE A CA 1
ATOM 2623 C C . ILE A 1 329 ? 8.821 -7.478 -14.606 1.00 91.56 329 ILE A C 1
ATOM 2625 O O . ILE A 1 329 ? 9.839 -7.926 -15.121 1.00 91.56 329 ILE A O 1
ATOM 2629 N N . GLY A 1 330 ? 8.517 -6.189 -14.698 1.00 95.50 330 GLY A N 1
ATOM 2630 C CA . GLY A 1 330 ? 9.246 -5.236 -15.532 1.00 95.50 330 GLY A CA 1
ATOM 2631 C C . GLY A 1 330 ? 8.622 -5.104 -16.915 1.00 95.50 330 GLY A C 1
ATOM 2632 O O . GLY A 1 330 ? 7.401 -5.124 -17.059 1.00 95.50 330 GLY A O 1
ATOM 2633 N N . VAL A 1 331 ? 9.453 -4.915 -17.941 1.00 97.69 331 VAL A N 1
ATOM 2634 C CA . VAL A 1 331 ? 8.992 -4.679 -19.317 1.00 97.69 331 VAL A CA 1
ATOM 2635 C C . VAL A 1 331 ? 8.336 -5.945 -19.875 1.00 97.69 331 VAL A C 1
ATOM 2637 O O . VAL A 1 331 ? 8.992 -6.971 -20.037 1.00 97.69 331 VAL A O 1
ATOM 2640 N N . LEU A 1 332 ? 7.048 -5.870 -20.196 1.00 96.94 332 LEU A N 1
ATOM 2641 C CA . LEU A 1 332 ? 6.310 -6.917 -20.899 1.00 96.94 332 LEU A CA 1
ATOM 2642 C C . LEU A 1 332 ? 6.457 -6.797 -22.405 1.00 96.94 332 LEU A C 1
ATOM 2644 O O . LEU A 1 332 ? 6.545 -7.804 -23.094 1.00 96.94 332 LEU A O 1
ATOM 2648 N N . SER A 1 333 ? 6.448 -5.581 -22.932 1.00 97.88 333 SER A N 1
ATOM 2649 C CA . SER A 1 333 ? 6.528 -5.363 -24.369 1.00 97.88 333 SER A CA 1
ATOM 2650 C C . SER A 1 333 ? 7.205 -4.043 -24.686 1.00 97.88 333 SER A C 1
ATOM 2652 O O . SER A 1 333 ? 7.223 -3.110 -23.877 1.00 97.88 333 SER A O 1
ATOM 2654 N N . PHE A 1 334 ? 7.775 -3.994 -25.880 1.00 98.19 334 PHE A N 1
ATOM 2655 C CA . PHE A 1 334 ? 8.390 -2.817 -26.460 1.00 98.19 334 PHE A CA 1
ATOM 2656 C C . PHE A 1 334 ? 7.995 -2.719 -27.927 1.00 98.19 334 PHE A C 1
ATOM 2658 O O . PHE A 1 334 ? 8.051 -3.709 -28.652 1.00 98.19 334 PHE A O 1
ATOM 2665 N N . GLU A 1 335 ? 7.666 -1.513 -28.369 1.00 97.81 335 GLU A N 1
ATOM 2666 C CA . GLU A 1 335 ? 7.435 -1.171 -29.765 1.00 97.81 335 GLU A CA 1
ATOM 2667 C C . GLU A 1 335 ? 8.119 0.162 -30.086 1.00 97.81 335 GLU A C 1
ATOM 2669 O O . GLU A 1 335 ? 8.114 1.088 -29.273 1.00 97.81 335 GLU A O 1
ATOM 2674 N N . LYS A 1 336 ? 8.674 0.284 -31.291 1.00 96.06 336 LYS A N 1
ATOM 2675 C CA . LYS A 1 336 ? 9.140 1.552 -31.858 1.00 96.06 336 LYS A CA 1
ATOM 2676 C C . LYS A 1 336 ? 8.786 1.674 -33.328 1.00 96.06 336 LYS A C 1
ATOM 2678 O O . LYS A 1 336 ? 8.597 0.675 -34.023 1.00 96.06 336 LYS A O 1
ATOM 2683 N N . LEU A 1 337 ? 8.800 2.906 -33.822 1.00 94.06 337 LEU A N 1
ATOM 2684 C CA . LEU A 1 337 ? 8.691 3.170 -35.250 1.00 94.06 337 LEU A CA 1
ATOM 2685 C C . LEU A 1 337 ? 10.031 2.908 -35.956 1.00 94.06 337 LEU A C 1
ATOM 2687 O O . LEU A 1 337 ? 11.032 3.568 -35.669 1.00 94.06 337 LEU A O 1
ATOM 2691 N N . LEU A 1 338 ? 10.052 1.970 -36.905 1.00 89.94 338 LEU A N 1
ATOM 2692 C CA . LEU A 1 338 ? 11.186 1.755 -37.803 1.00 89.94 338 LEU A CA 1
ATOM 2693 C C . LEU A 1 338 ? 10.930 2.461 -39.134 1.00 89.94 338 LEU A C 1
ATOM 2695 O O . LEU A 1 338 ? 9.855 2.327 -39.714 1.00 89.94 338 LEU A O 1
ATOM 2699 N N . THR A 1 339 ? 11.936 3.182 -39.632 1.00 87.19 339 THR A N 1
ATOM 2700 C CA . THR A 1 339 ? 11.913 3.785 -40.972 1.00 87.19 339 THR A CA 1
ATOM 2701 C C . THR A 1 339 ? 12.848 3.009 -41.893 1.00 87.19 339 THR A C 1
ATOM 2703 O O . THR A 1 339 ? 14.041 2.895 -41.608 1.00 87.19 339 THR A O 1
ATOM 2706 N N . LEU A 1 340 ? 12.318 2.490 -42.999 1.00 84.69 340 LEU A N 1
ATOM 2707 C CA . LEU A 1 340 ? 13.079 1.807 -44.042 1.00 84.69 340 LEU A CA 1
ATOM 2708 C C . LEU A 1 340 ? 12.742 2.431 -45.402 1.00 84.69 340 LEU A C 1
ATOM 2710 O O . LEU A 1 340 ? 11.674 2.194 -45.966 1.00 84.69 340 LEU A O 1
ATOM 2714 N N . GLY A 1 341 ? 13.659 3.247 -45.930 1.00 86.81 341 GLY A N 1
ATOM 2715 C CA . GLY A 1 341 ? 13.382 4.069 -47.111 1.00 86.81 341 GLY A CA 1
ATOM 2716 C C . GLY A 1 341 ? 12.247 5.058 -46.831 1.00 86.81 341 GLY A C 1
ATOM 2717 O O . GLY A 1 341 ? 12.299 5.777 -45.839 1.00 86.81 341 GLY A O 1
ATOM 2718 N N . ASP A 1 342 ? 11.215 5.047 -47.676 1.00 85.88 342 ASP A N 1
ATOM 2719 C CA . ASP A 1 342 ? 10.024 5.900 -47.530 1.00 85.88 342 ASP A CA 1
ATOM 2720 C C . ASP A 1 342 ? 8.904 5.248 -46.692 1.00 85.88 342 ASP A C 1
ATOM 2722 O O . ASP A 1 342 ? 7.818 5.811 -46.557 1.00 85.88 342 ASP A O 1
ATOM 2726 N N . GLN A 1 343 ? 9.124 4.039 -46.162 1.00 88.88 343 GLN A N 1
ATOM 2727 C CA . GLN A 1 343 ? 8.129 3.313 -45.373 1.00 88.88 343 GLN A CA 1
ATOM 2728 C C . GLN A 1 343 ? 8.436 3.390 -43.880 1.00 88.88 343 GLN A C 1
ATOM 2730 O O . GLN A 1 343 ? 9.580 3.235 -43.453 1.00 88.88 343 GLN A O 1
ATOM 2735 N N . GLN A 1 344 ? 7.380 3.572 -43.090 1.00 89.94 344 GLN A N 1
ATOM 2736 C CA . GLN A 1 344 ? 7.421 3.516 -41.636 1.00 89.94 344 GLN A CA 1
ATOM 2737 C C . GLN A 1 344 ? 6.459 2.441 -41.141 1.00 89.94 344 GLN A C 1
ATOM 2739 O O . GLN A 1 344 ? 5.312 2.380 -41.587 1.00 89.94 344 GLN A O 1
ATOM 2744 N N . PHE A 1 345 ? 6.920 1.588 -40.232 1.00 92.75 345 PHE A N 1
ATOM 2745 C CA . PHE A 1 345 ? 6.082 0.567 -39.608 1.00 92.75 345 PHE A CA 1
ATOM 2746 C C . PHE A 1 345 ? 6.578 0.236 -38.192 1.00 92.75 345 PHE A C 1
ATOM 2748 O O . PHE A 1 345 ? 7.769 0.394 -37.904 1.00 92.75 345 PHE A O 1
ATOM 2755 N N . PRO A 1 346 ? 5.677 -0.189 -37.290 1.00 94.38 346 PRO A N 1
ATOM 2756 C CA . PRO A 1 346 ? 6.046 -0.571 -35.9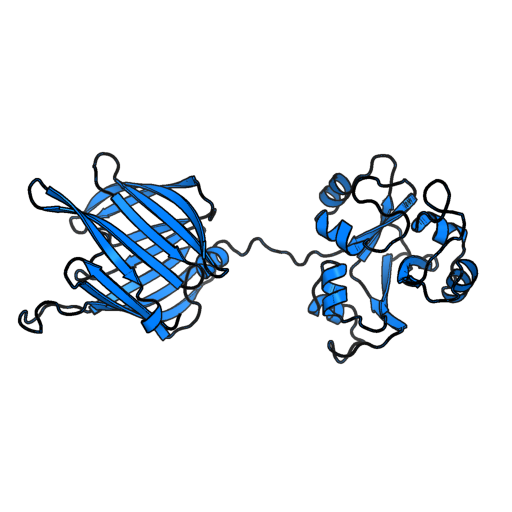36 1.00 94.38 346 PRO A CA 1
ATOM 2757 C C . PRO A 1 346 ? 6.834 -1.884 -35.926 1.00 94.38 346 PRO A C 1
ATOM 2759 O O . PRO A 1 346 ? 6.501 -2.835 -36.636 1.00 94.38 346 PRO A O 1
ATOM 2762 N N . VAL A 1 347 ? 7.867 -1.940 -35.092 1.00 96.06 347 VAL A N 1
ATOM 2763 C CA . VAL A 1 347 ? 8.627 -3.156 -34.774 1.00 96.06 347 VAL A CA 1
ATOM 2764 C C . VAL A 1 347 ? 8.805 -3.253 -33.268 1.00 96.06 347 VAL A C 1
ATOM 2766 O O . VAL A 1 347 ? 8.885 -2.234 -32.585 1.00 96.06 347 VAL A O 1
ATOM 2769 N N . GLY A 1 348 ? 8.896 -4.468 -32.741 1.00 96.19 348 GLY A N 1
ATOM 2770 C CA . GLY A 1 348 ? 8.909 -4.660 -31.301 1.00 96.19 348 GLY A CA 1
ATOM 2771 C C . GLY A 1 348 ? 9.105 -6.102 -30.870 1.00 96.19 348 GLY A C 1
ATOM 2772 O O . GLY A 1 348 ? 9.281 -6.996 -31.702 1.00 96.19 348 GLY A O 1
ATOM 2773 N N . TYR A 1 349 ? 9.050 -6.305 -29.560 1.00 96.88 349 TYR A N 1
ATOM 2774 C CA . TYR A 1 349 ? 9.095 -7.607 -28.906 1.00 96.88 349 TYR A CA 1
ATOM 2775 C C . TYR A 1 349 ? 8.131 -7.645 -27.716 1.00 96.88 349 TYR A C 1
ATOM 2777 O O . TYR A 1 349 ? 7.726 -6.610 -27.185 1.00 96.88 349 TYR A O 1
ATOM 2785 N N . PHE A 1 350 ? 7.774 -8.850 -27.290 1.00 96.50 350 PHE A N 1
ATOM 2786 C CA . PHE A 1 350 ? 6.903 -9.117 -26.154 1.00 96.50 350 PHE A CA 1
ATOM 2787 C C . PHE A 1 350 ? 7.437 -10.293 -25.333 1.00 96.50 350 PHE A C 1
ATOM 2789 O O . PHE A 1 350 ? 8.146 -11.165 -25.841 1.00 96.50 350 PHE A O 1
ATOM 2796 N N . LEU A 1 351 ? 7.132 -10.280 -24.040 1.00 95.31 351 LEU A N 1
ATOM 2797 C CA . LEU A 1 351 ? 7.526 -11.294 -23.078 1.00 95.31 351 LEU A CA 1
ATOM 2798 C C . LEU A 1 351 ? 6.719 -12.565 -23.326 1.00 95.31 351 LEU A C 1
ATOM 2800 O O . LEU A 1 351 ? 5.496 -12.529 -23.462 1.00 95.31 351 LEU A O 1
ATOM 2804 N N . TYR A 1 352 ? 7.404 -13.697 -23.342 1.00 89.12 352 TYR A N 1
ATOM 2805 C CA . TYR A 1 352 ? 6.796 -15.008 -23.458 1.00 89.12 352 TYR A CA 1
ATOM 2806 C C . TYR A 1 352 ? 6.571 -15.598 -22.057 1.00 89.12 352 TYR A C 1
ATOM 2808 O O . TYR A 1 352 ? 7.438 -16.277 -21.506 1.00 89.12 352 TYR A O 1
ATOM 2816 N N . GLU A 1 353 ? 5.406 -15.289 -21.469 1.00 77.69 353 GLU A N 1
ATOM 2817 C CA . GLU A 1 353 ? 5.066 -15.574 -20.059 1.00 77.69 353 GLU A CA 1
ATOM 2818 C C . GLU A 1 353 ? 5.349 -17.031 -19.643 1.00 77.69 353 GLU A C 1
ATOM 2820 O O . GLU A 1 353 ? 6.020 -17.256 -18.635 1.00 77.69 353 GLU A O 1
ATOM 2825 N N . ASP A 1 354 ? 4.940 -18.005 -20.465 1.00 74.12 354 ASP A N 1
ATOM 2826 C CA . ASP A 1 354 ? 5.051 -19.443 -20.171 1.00 74.12 354 ASP A CA 1
ATOM 2827 C C . ASP A 1 354 ? 6.500 -19.919 -19.941 1.00 74.12 354 ASP A C 1
ATOM 2829 O O . ASP A 1 354 ? 6.740 -20.849 -19.169 1.00 74.12 354 ASP A O 1
ATOM 2833 N N . MET A 1 355 ? 7.485 -19.296 -20.599 1.00 69.12 355 MET A N 1
ATOM 2834 C CA . MET A 1 355 ? 8.907 -19.647 -20.432 1.00 69.12 355 MET A CA 1
ATOM 2835 C C . MET A 1 355 ? 9.586 -18.818 -19.341 1.00 69.12 355 MET A C 1
ATOM 2837 O O . MET A 1 355 ? 10.627 -19.221 -18.825 1.00 69.12 355 MET A O 1
ATOM 2841 N N . SER A 1 356 ? 8.990 -17.690 -18.955 1.00 64.50 356 SER A N 1
ATOM 2842 C CA . SER A 1 356 ? 9.485 -16.797 -17.904 1.00 64.50 356 SER A CA 1
ATOM 2843 C C . SER A 1 356 ? 9.034 -17.179 -16.491 1.00 64.50 356 SER A C 1
ATOM 2845 O O . SER A 1 356 ? 9.349 -16.467 -15.539 1.00 64.50 356 SER A O 1
ATOM 2847 N N . GLY A 1 357 ? 8.355 -18.320 -16.332 1.00 56.16 357 GLY A N 1
ATOM 2848 C CA . GLY A 1 357 ? 7.929 -18.839 -15.029 1.00 56.16 357 GLY A CA 1
ATOM 2849 C C . GLY A 1 357 ? 6.754 -18.073 -14.416 1.00 56.16 357 GLY A C 1
ATOM 2850 O O . GLY A 1 357 ? 6.686 -17.977 -13.188 1.00 56.16 357 GLY A O 1
ATOM 2851 N N . LEU A 1 358 ? 5.878 -17.517 -15.267 1.00 56.75 358 LEU A N 1
ATOM 2852 C CA . LEU A 1 358 ? 4.717 -16.691 -14.905 1.00 56.75 358 LEU A CA 1
ATOM 2853 C C . LEU A 1 358 ? 3.371 -17.407 -15.033 1.00 56.75 358 LEU A C 1
ATOM 2855 O O . LEU A 1 358 ? 3.271 -18.363 -15.831 1.00 56.75 358 LEU A O 1
#

Foldseek 3Di:
DLFDAAEKEWDFDDPPDWLCNVCVVQVHDSVLQCLQQVCPPPQHPHRDDDGGAITITGHDGDRHFWYKYFDAVPDALCLVCVLQQHDLVVQCVQCVVCPDRGDDDGRDIGIAQKTWGFDDVPDALVVVCVVLVHDLVNQCSNNPRGGSDDNGDDDGSHIGIHRRDNPPPVVQALQVVVVQLEAPDFQQKWWKAWDPRKIKMKGFHDWDDDPFKIKTWIKIFIDDPCVCPDPPAGRIWTWIWMDGRFFTKIATDHDNDPADQFRIDGPDGPPPDFFDWDKDWTAGPVRDIWIWTKGQHDWDDDPNKIKTWMKTQTPPDRWIKIFITIGNHGTQKIWIWDDDPPDIDIIIMGTPCVVSVD

InterPro domains:
  IPR018392 LysM domain [PF01476] (11-58)
  IPR018392 LysM domain [PF01476] (71-113)
  IPR018392 LysM domain [PF01476] (117-163)
  IPR018392 LysM domain [PS51782] (9-57)
  IPR018392 LysM domain [PS51782] (67-112)
  IPR018392 LysM domain [PS51782] (115-162)
  IPR018392 LysM domain [SM00257] (10-58)
  IPR018392 LysM domain [SM00257] (68-113)
  IPR018392 LysM domain [SM00257] (116-163)
  IPR018392 LysM domain [cd00118] (11-57)
  IPR018392 LysM domain [cd00118] (71-106)
  IPR018392 LysM domain [cd00118] (115-162)
  IPR036779 LysM domain superfamily [G3DSA:3.10.350.10] (2-64)
  IPR036779 LysM domain superfamily [G3DSA:3.10.350.10] (65-115)
  IPR036779 LysM domain superfamily [G3DSA:3.10.350.10] (116-168)
  IPR036779 LysM domain superfamily [SSF54106] (9-58)
  IPR036779 LysM domain superfamily [SSF54106] (67-113)
  IPR036779 LysM domain superfamily [SSF54106] (115-163)